Protein AF-S4R665-F1 (afdb_monomer_lite)

Radius of gyration: 77.04 Å; chains: 1; bounding box: 132×52×236 Å

pLDDT: mean 93.12, std 8.87, range [46.88, 98.69]

Structure (mmCIF, N/CA/C/O backbone):
data_AF-S4R665-F1
#
_entry.id   AF-S4R665-F1
#
loop_
_atom_site.group_PDB
_atom_site.id
_atom_site.type_symbol
_atom_site.label_atom_id
_atom_site.label_alt_id
_atom_site.label_comp_id
_atom_site.label_asym_id
_atom_site.label_entity_id
_atom_site.label_seq_id
_atom_site.pdbx_PDB_ins_code
_atom_site.Cartn_x
_atom_site.Cartn_y
_atom_site.Cartn_z
_atom_site.occupancy
_atom_site.B_iso_or_equiv
_atom_site.auth_seq_id
_atom_site.auth_comp_id
_atom_site.auth_asym_id
_atom_site.auth_atom_id
_atom_site.pdbx_PDB_model_num
ATOM 1 N N . GLN A 1 1 ? -69.896 -16.949 107.360 1.00 74.00 1 GLN A N 1
ATOM 2 C CA . GLN A 1 1 ? -70.497 -17.086 106.015 1.00 74.00 1 GLN A CA 1
ATOM 3 C C . GLN A 1 1 ? -70.339 -15.813 105.170 1.00 74.00 1 GLN A C 1
ATOM 5 O O . GLN A 1 1 ? -69.548 -15.843 104.242 1.00 74.00 1 GLN A O 1
ATOM 10 N N . LEU A 1 2 ? -70.952 -14.664 105.500 1.00 87.38 2 LEU A N 1
ATOM 11 C CA . LEU A 1 2 ? -70.808 -13.428 104.690 1.00 87.38 2 LEU A CA 1
ATOM 12 C C . LEU A 1 2 ? -69.366 -12.891 104.547 1.00 87.38 2 LEU A C 1
ATOM 14 O O . LEU A 1 2 ? -68.964 -12.500 103.457 1.00 87.38 2 LEU A O 1
ATOM 18 N N . ARG A 1 3 ? -68.573 -12.876 105.629 1.00 87.50 3 ARG A N 1
ATOM 19 C CA . ARG A 1 3 ? -67.162 -12.421 105.599 1.00 87.50 3 ARG A CA 1
ATOM 20 C C . ARG A 1 3 ? -66.278 -13.277 104.688 1.00 87.50 3 ARG A C 1
ATOM 22 O O . ARG A 1 3 ? -65.452 -12.750 103.958 1.00 87.50 3 ARG A O 1
ATOM 29 N N . GLU A 1 4 ? -66.481 -14.586 104.727 1.00 88.81 4 GLU A N 1
ATOM 30 C CA . GLU A 1 4 ? -65.723 -15.568 103.951 1.00 88.81 4 GLU A CA 1
ATOM 31 C C . GLU A 1 4 ? -66.068 -15.501 102.457 1.00 88.81 4 GLU A C 1
ATOM 33 O O . GLU A 1 4 ? -65.178 -15.497 101.610 1.00 88.81 4 GLU A O 1
ATOM 38 N N . LEU A 1 5 ? -67.357 -15.341 102.130 1.00 90.38 5 LEU A N 1
ATOM 39 C CA . LEU A 1 5 ? -67.807 -15.092 100.758 1.00 90.38 5 LEU A CA 1
ATOM 40 C C . LEU A 1 5 ? -67.240 -13.779 100.201 1.00 90.38 5 LEU A C 1
ATOM 42 O O . LEU A 1 5 ? -66.800 -13.755 99.056 1.00 90.38 5 LEU A O 1
ATOM 46 N N . ARG A 1 6 ? -67.177 -12.714 101.013 1.00 91.31 6 ARG A N 1
ATOM 47 C CA . ARG A 1 6 ? -66.533 -11.444 100.631 1.00 91.31 6 ARG A CA 1
ATOM 48 C C . ARG A 1 6 ? -65.030 -11.598 100.385 1.00 91.31 6 ARG A C 1
ATOM 50 O O . ARG A 1 6 ? -64.532 -11.055 99.409 1.00 91.31 6 ARG A O 1
ATOM 57 N N . GLY A 1 7 ? -64.322 -12.367 101.215 1.00 92.75 7 GLY A N 1
ATOM 58 C CA . GLY A 1 7 ? -62.899 -12.661 101.004 1.00 92.75 7 GLY A CA 1
ATOM 59 C C . GLY A 1 7 ? -62.638 -13.457 99.720 1.00 92.75 7 GLY A C 1
ATOM 60 O O . GLY A 1 7 ? -61.739 -13.121 98.955 1.00 92.75 7 GLY A O 1
ATOM 61 N N . ARG A 1 8 ? -63.468 -14.470 99.432 1.00 92.69 8 ARG A N 1
ATOM 62 C CA . ARG A 1 8 ? -63.395 -15.239 98.176 1.00 92.69 8 ARG A CA 1
ATOM 63 C C . ARG A 1 8 ? -63.714 -14.392 96.947 1.00 92.69 8 ARG A C 1
ATOM 65 O O . ARG A 1 8 ? -63.072 -14.579 95.917 1.00 92.69 8 ARG A O 1
ATOM 72 N N . LEU A 1 9 ? -64.691 -13.491 97.051 1.00 94.12 9 LEU A N 1
ATOM 73 C CA . LEU A 1 9 ? -65.022 -12.548 95.986 1.00 94.12 9 LEU A CA 1
ATOM 74 C C . LEU A 1 9 ? -63.833 -11.622 95.703 1.00 94.12 9 LEU A C 1
ATOM 76 O O . LEU A 1 9 ? -63.374 -11.585 94.569 1.00 94.12 9 LEU A O 1
ATOM 80 N N . ALA A 1 10 ? -63.264 -10.999 96.739 1.00 93.44 10 ALA A N 1
ATOM 81 C CA . ALA A 1 10 ? -62.100 -10.122 96.607 1.00 93.44 10 ALA A CA 1
ATOM 82 C C . ALA A 1 10 ? -60.880 -10.841 95.995 1.00 93.44 10 ALA A C 1
ATOM 84 O O . ALA A 1 10 ? -60.214 -10.303 95.115 1.00 93.44 10 ALA A O 1
ATOM 85 N N . ALA A 1 11 ? -60.613 -12.092 96.390 1.00 94.56 11 ALA A N 1
ATOM 86 C CA . ALA A 1 11 ? -59.535 -12.890 95.802 1.00 94.56 11 ALA A CA 1
ATOM 87 C C . ALA A 1 11 ? -59.774 -13.202 94.311 1.00 94.56 11 ALA A C 1
ATOM 89 O O . ALA A 1 11 ? -58.842 -13.176 93.508 1.00 94.56 11 ALA A O 1
ATOM 90 N N . LYS A 1 12 ? -61.024 -13.482 93.918 1.00 95.06 12 LYS A N 1
ATOM 91 C CA . LYS A 1 12 ? -61.389 -13.693 92.509 1.00 95.06 12 LYS A CA 1
ATOM 92 C C . LYS A 1 12 ? -61.325 -12.401 91.700 1.00 95.06 12 LYS A C 1
ATOM 94 O O . LYS A 1 12 ? -60.893 -12.453 90.553 1.00 95.06 12 LYS A O 1
ATOM 99 N N . GLU A 1 13 ? -61.707 -11.267 92.276 1.00 95.81 13 GLU A N 1
ATOM 100 C CA . GLU A 1 13 ? -61.572 -9.947 91.652 1.00 95.81 13 GLU A CA 1
ATOM 101 C C . GLU A 1 13 ? -60.098 -9.602 91.398 1.00 95.81 13 GLU A C 1
ATOM 103 O O . GLU A 1 13 ? -59.766 -9.235 90.271 1.00 95.81 13 GLU A O 1
ATOM 108 N N . SER A 1 14 ? -59.215 -9.831 92.381 1.00 95.56 14 SER A N 1
ATOM 109 C CA . SER A 1 14 ? -57.758 -9.660 92.232 1.00 95.56 14 SER A CA 1
ATOM 110 C C . SER A 1 14 ? -57.194 -10.537 91.113 1.00 95.56 14 SER A C 1
ATOM 112 O O . SER A 1 14 ? -56.586 -10.029 90.176 1.00 95.56 14 SER A O 1
ATOM 114 N N . ALA A 1 15 ? -57.486 -11.843 91.132 1.00 95.56 15 ALA A N 1
ATOM 115 C CA . ALA A 1 15 ? -57.028 -12.765 90.089 1.00 95.56 15 ALA A CA 1
ATOM 116 C C . ALA A 1 15 ? -57.572 -12.396 88.694 1.00 95.56 15 ALA A C 1
ATOM 118 O O . ALA A 1 15 ? -56.900 -12.570 87.681 1.00 95.56 15 ALA A O 1
ATOM 119 N N . THR A 1 16 ? -58.796 -11.859 88.619 1.00 96.12 16 THR A N 1
ATOM 120 C CA . THR A 1 16 ? -59.378 -11.393 87.351 1.00 96.12 16 THR A CA 1
ATOM 121 C C . THR A 1 16 ? -58.685 -10.123 86.850 1.00 96.12 16 THR A C 1
ATOM 123 O O . THR A 1 16 ? -58.544 -9.949 85.641 1.00 96.12 16 THR A O 1
ATOM 126 N N . GLN A 1 17 ? -58.251 -9.228 87.743 1.00 96.31 17 GLN A N 1
ATOM 127 C CA . GLN A 1 17 ? -57.455 -8.054 87.375 1.00 96.31 17 GLN A CA 1
ATOM 128 C C . GLN A 1 17 ? -56.062 -8.444 86.871 1.00 96.31 17 GLN A C 1
ATOM 130 O O . GLN A 1 17 ? -55.647 -7.929 85.835 1.00 96.31 17 GLN A O 1
ATOM 135 N N . GLU A 1 18 ? -55.386 -9.383 87.533 1.00 96.56 18 GLU A N 1
ATOM 136 C CA . GLU A 1 18 ? -54.082 -9.910 87.102 1.00 96.56 18 GLU A CA 1
ATOM 137 C C . GLU A 1 18 ? -54.164 -10.544 85.707 1.00 96.56 18 GLU A C 1
ATOM 139 O O . GLU A 1 18 ? -53.438 -10.136 84.802 1.00 96.56 18 GLU A O 1
ATOM 144 N N . LEU A 1 19 ? -55.132 -11.442 85.480 1.00 96.50 19 LEU A N 1
ATOM 145 C CA . LEU A 1 19 ? -55.347 -12.060 84.164 1.00 96.50 19 LEU A CA 1
ATOM 146 C C . LEU A 1 19 ? -55.663 -11.032 83.070 1.00 96.50 19 LEU A C 1
ATOM 148 O O . LEU A 1 19 ? -55.262 -11.205 81.921 1.00 96.50 19 LEU A O 1
ATOM 152 N N . ARG A 1 20 ? -56.383 -9.950 83.396 1.00 96.50 20 ARG A N 1
ATOM 153 C CA . ARG A 1 20 ? -56.633 -8.854 82.445 1.00 96.50 20 ARG A CA 1
ATOM 154 C C . ARG A 1 20 ? -55.352 -8.098 82.104 1.00 96.50 20 ARG A C 1
ATOM 156 O O . ARG A 1 20 ? -55.166 -7.762 80.939 1.00 96.50 20 ARG A O 1
ATOM 163 N N . ALA A 1 21 ? -54.485 -7.847 83.084 1.00 96.44 21 ALA A N 1
ATOM 164 C CA . ALA A 1 21 ? -53.203 -7.187 82.856 1.00 96.44 21 ALA A CA 1
ATOM 165 C C . ALA A 1 21 ? -52.264 -8.054 81.999 1.00 96.44 21 ALA A C 1
ATOM 167 O O . ALA A 1 21 ? -51.654 -7.550 81.057 1.00 96.44 21 ALA A O 1
ATOM 168 N N . GLU A 1 22 ? -52.200 -9.362 82.263 1.00 96.88 22 GLU A N 1
ATOM 169 C CA . GLU A 1 22 ? -51.440 -10.309 81.438 1.00 96.88 22 GLU A CA 1
ATOM 170 C C . GLU A 1 22 ? -51.982 -10.382 80.007 1.00 96.88 22 GLU A C 1
ATOM 172 O O . GLU A 1 22 ? -51.209 -10.323 79.050 1.00 96.88 22 GLU A O 1
ATOM 177 N N . LEU A 1 23 ? -53.308 -10.454 79.839 1.00 97.12 23 LEU A N 1
ATOM 178 C CA . LEU A 1 23 ? -53.948 -10.448 78.522 1.00 97.12 23 LEU A CA 1
ATOM 179 C C . LEU A 1 23 ? -53.580 -9.187 77.728 1.00 97.12 23 LEU A C 1
ATOM 181 O O . LEU A 1 23 ? -53.274 -9.278 76.538 1.00 97.12 23 LEU A O 1
ATOM 185 N N . GLU A 1 24 ? -53.597 -8.024 78.378 1.00 96.69 24 GLU A N 1
ATOM 186 C CA . GLU A 1 24 ? -53.254 -6.760 77.732 1.00 96.69 24 GLU A CA 1
ATOM 187 C C . GLU A 1 24 ? -51.764 -6.701 77.371 1.00 96.69 24 GLU A C 1
ATOM 189 O O . GLU A 1 24 ? -51.418 -6.365 76.239 1.00 96.69 24 GLU A O 1
ATOM 194 N N . SER A 1 25 ? -50.882 -7.174 78.259 1.00 96.88 25 SER A N 1
ATOM 195 C CA . SER A 1 25 ? -49.452 -7.322 77.964 1.00 96.88 25 SER A CA 1
ATOM 196 C C . SER A 1 25 ? -49.203 -8.237 76.759 1.00 96.88 25 SER A C 1
ATOM 198 O O . SER A 1 25 ? -48.422 -7.909 75.861 1.00 96.88 25 SER A O 1
ATOM 200 N N . HIS A 1 26 ? -49.902 -9.373 76.681 1.00 97.38 26 HIS A N 1
ATOM 201 C CA . HIS A 1 26 ? -49.807 -10.280 75.540 1.00 97.38 26 HIS A CA 1
ATOM 202 C C . HIS A 1 26 ? -50.319 -9.651 74.241 1.00 97.38 26 HIS A C 1
ATOM 204 O O . HIS A 1 26 ? -49.706 -9.866 73.193 1.00 97.38 26 HIS A O 1
ATOM 210 N N . ARG A 1 27 ? -51.390 -8.850 74.287 1.00 97.56 27 ARG A N 1
ATOM 211 C CA . ARG A 1 27 ? -51.886 -8.108 73.116 1.00 97.56 27 ARG A CA 1
ATOM 212 C C . ARG A 1 27 ? -50.884 -7.075 72.627 1.00 97.56 27 ARG A C 1
ATOM 214 O O . ARG A 1 27 ? -50.596 -7.044 71.432 1.00 97.56 27 ARG A O 1
ATOM 221 N N . GLU A 1 28 ? -50.320 -6.278 73.528 1.00 97.38 28 GLU A N 1
ATOM 222 C CA . GLU A 1 28 ? -49.293 -5.296 73.175 1.00 97.38 28 GLU A CA 1
ATOM 223 C C . GLU A 1 28 ? -48.049 -5.961 72.582 1.00 97.38 28 GLU A C 1
ATOM 225 O O . GLU A 1 28 ? -47.538 -5.518 71.552 1.00 97.38 28 GLU A O 1
ATOM 230 N N . ASN A 1 29 ? -47.571 -7.046 73.197 1.00 97.44 29 ASN A N 1
ATOM 231 C CA . ASN A 1 29 ? -46.439 -7.812 72.678 1.00 97.44 29 ASN A CA 1
ATOM 232 C C . ASN A 1 29 ? -46.760 -8.402 71.296 1.00 97.44 29 ASN A C 1
ATOM 234 O O . ASN A 1 29 ? -45.927 -8.336 70.393 1.00 97.44 29 ASN A O 1
ATOM 238 N N . GLY A 1 30 ? -47.977 -8.917 71.101 1.00 98.00 30 GLY A N 1
ATOM 239 C CA . GLY A 1 30 ? -48.458 -9.393 69.805 1.00 98.00 30 GLY A CA 1
ATOM 240 C C . GLY A 1 30 ? -48.444 -8.298 68.736 1.00 98.00 30 GLY A C 1
ATOM 241 O O . GLY A 1 30 ? -47.925 -8.521 67.643 1.00 98.00 30 GLY A O 1
ATOM 242 N N . ALA A 1 31 ? -48.932 -7.098 69.064 1.00 97.62 31 ALA A N 1
ATOM 243 C CA . ALA A 1 31 ? -48.899 -5.946 68.165 1.00 97.62 31 ALA A CA 1
ATOM 244 C C . ALA A 1 31 ? -47.458 -5.522 67.827 1.00 97.62 31 ALA A C 1
ATOM 246 O O . ALA A 1 31 ? -47.137 -5.312 66.658 1.00 97.62 31 ALA A O 1
ATOM 247 N N . ARG A 1 32 ? -46.559 -5.472 68.821 1.00 98.00 32 ARG A N 1
ATOM 248 C CA . ARG A 1 32 ? -45.133 -5.164 68.603 1.00 98.00 32 ARG A CA 1
ATOM 249 C C . ARG A 1 32 ? -44.458 -6.191 67.691 1.00 98.00 32 ARG A C 1
ATOM 251 O O . ARG A 1 32 ? -43.744 -5.804 66.767 1.00 98.00 32 ARG A O 1
ATOM 258 N N . HIS A 1 33 ? -44.701 -7.485 67.908 1.00 97.94 33 HIS A N 1
ATOM 259 C CA . HIS A 1 33 ? -44.160 -8.544 67.053 1.00 97.94 33 HIS A CA 1
ATOM 260 C C . HIS A 1 33 ? -44.721 -8.481 65.629 1.00 97.94 33 HIS A C 1
ATOM 262 O O . HIS A 1 33 ? -43.961 -8.645 64.677 1.00 97.94 33 HIS A O 1
ATOM 268 N N . ALA A 1 34 ? -46.016 -8.201 65.461 1.00 98.06 34 ALA A N 1
ATOM 269 C CA . ALA A 1 34 ? -46.624 -8.039 64.142 1.00 98.06 34 ALA A CA 1
ATOM 270 C C . ALA A 1 34 ? -45.987 -6.877 63.360 1.00 98.06 34 ALA A C 1
ATOM 272 O O . ALA A 1 34 ? -45.603 -7.060 62.204 1.00 98.06 34 ALA A O 1
ATOM 273 N N . SER A 1 35 ? -45.786 -5.722 64.006 1.00 98.00 35 SER A N 1
ATOM 274 C CA . SER A 1 35 ? -45.095 -4.574 63.404 1.00 98.00 35 SER A CA 1
ATOM 275 C C . SER A 1 35 ? -43.648 -4.898 63.025 1.00 98.00 35 SER A C 1
ATOM 277 O O . SER A 1 35 ? -43.190 -4.523 61.946 1.00 98.00 35 SER A O 1
ATOM 279 N N . LEU A 1 36 ? -42.927 -5.640 63.874 1.00 98.25 36 LEU A N 1
ATOM 280 C CA . LEU A 1 36 ? -41.559 -6.067 63.574 1.00 98.25 36 LEU A CA 1
ATOM 281 C C . LEU A 1 36 ? -41.508 -7.014 62.368 1.00 98.25 36 LEU A C 1
ATOM 283 O O . LEU A 1 36 ? -40.676 -6.831 61.483 1.00 98.25 36 LEU A O 1
ATOM 287 N N . ILE A 1 37 ? -42.406 -8.002 62.305 1.00 98.44 37 ILE A N 1
ATOM 288 C CA . ILE A 1 37 ? -42.502 -8.932 61.170 1.00 98.44 37 ILE A CA 1
ATOM 289 C C . ILE A 1 37 ? -42.785 -8.168 59.875 1.00 98.44 37 ILE A C 1
ATOM 291 O O . ILE A 1 37 ? -42.173 -8.469 58.851 1.00 98.44 37 ILE A O 1
ATOM 295 N N . GLN A 1 38 ? -43.678 -7.177 59.914 1.00 98.31 38 GLN A N 1
ATOM 296 C CA . GLN A 1 38 ? -43.988 -6.351 58.750 1.00 98.31 38 GLN A CA 1
ATOM 297 C C . GLN A 1 38 ? -42.755 -5.573 58.266 1.00 98.31 38 GLN A C 1
ATOM 299 O O . GLN A 1 38 ? -42.396 -5.678 57.096 1.00 98.31 38 GLN A O 1
ATOM 304 N N . SER A 1 39 ? -42.040 -4.899 59.172 1.00 98.31 39 SER A N 1
ATOM 305 C CA . SER A 1 39 ? -40.808 -4.172 58.831 1.00 98.31 39 SER A CA 1
ATOM 306 C C . SER A 1 39 ? -39.714 -5.090 58.270 1.00 98.31 39 SER A C 1
ATOM 308 O O . SER A 1 39 ? -39.016 -4.731 57.323 1.00 98.31 39 SER A O 1
ATOM 310 N N . LEU A 1 40 ? -39.560 -6.299 58.820 1.00 98.44 40 LEU A N 1
ATOM 311 C CA . LEU A 1 40 ? -38.594 -7.272 58.306 1.00 98.44 40 LEU A CA 1
ATOM 312 C C . LEU A 1 40 ? -38.971 -7.783 56.911 1.00 98.44 40 LEU A C 1
ATOM 314 O O . LEU A 1 40 ? -38.081 -7.966 56.086 1.00 98.44 40 LEU A O 1
ATOM 318 N N . ARG A 1 41 ? -40.264 -7.988 56.629 1.00 98.50 41 ARG A N 1
ATOM 319 C CA . ARG A 1 41 ? -40.745 -8.372 55.291 1.00 98.50 41 ARG A CA 1
ATOM 320 C C . ARG A 1 41 ? -40.512 -7.275 54.260 1.00 98.50 41 ARG A C 1
ATOM 322 O O . ARG A 1 41 ? -40.092 -7.587 53.153 1.00 98.50 41 ARG A O 1
ATOM 329 N N . GLU A 1 42 ? -40.757 -6.021 54.628 1.00 98.44 42 GLU A N 1
ATOM 330 C CA . GLU A 1 42 ? -40.472 -4.864 53.771 1.00 98.44 42 GLU A CA 1
ATOM 331 C C . GLU A 1 42 ? -38.979 -4.786 53.452 1.00 98.44 42 GLU A C 1
ATOM 333 O O . GLU A 1 42 ? -38.600 -4.800 52.286 1.00 98.44 42 GLU A O 1
ATOM 338 N N . ARG A 1 43 ? -38.119 -4.865 54.475 1.00 98.44 43 ARG A N 1
ATOM 339 C CA . ARG A 1 43 ? -36.664 -4.886 54.274 1.00 98.44 43 ARG A CA 1
ATOM 340 C C . ARG A 1 43 ? -36.196 -6.059 53.416 1.00 98.44 43 ARG A C 1
ATOM 342 O O . ARG A 1 43 ? -35.301 -5.876 52.599 1.00 98.44 43 ARG A O 1
ATOM 349 N N . LEU A 1 44 ? -36.762 -7.253 53.608 1.00 98.31 44 LEU A N 1
ATOM 350 C CA . LEU A 1 44 ? -36.427 -8.421 52.792 1.00 98.31 44 LEU A CA 1
ATOM 351 C C . LEU A 1 44 ? -36.767 -8.157 51.322 1.00 98.31 44 LEU A C 1
ATOM 353 O O . LEU A 1 44 ? -35.907 -8.324 50.460 1.00 98.31 44 LEU A O 1
ATOM 357 N N . ARG A 1 45 ? -37.976 -7.658 51.056 1.00 98.31 45 ARG A N 1
ATOM 358 C CA . ARG A 1 45 ? -38.419 -7.314 49.707 1.00 98.31 45 ARG A CA 1
ATOM 359 C C . ARG A 1 45 ? -37.518 -6.262 49.059 1.00 98.31 45 ARG A C 1
ATOM 361 O O . ARG A 1 45 ? -37.064 -6.477 47.940 1.00 98.31 45 ARG A O 1
ATOM 368 N N . ASP A 1 46 ? -37.191 -5.185 49.770 1.00 98.12 46 ASP A N 1
ATOM 369 C CA . ASP A 1 46 ? -36.296 -4.138 49.261 1.00 98.12 46 ASP A CA 1
ATOM 370 C C . ASP A 1 46 ? -34.916 -4.711 48.899 1.00 98.12 46 ASP A C 1
ATOM 372 O O . ASP A 1 46 ? -34.332 -4.378 47.866 1.00 98.12 46 ASP A O 1
ATOM 376 N N . THR A 1 47 ? -34.388 -5.616 49.733 1.00 98.00 47 THR A N 1
ATOM 377 C CA . THR A 1 47 ? -33.095 -6.263 49.466 1.00 98.00 47 THR A CA 1
ATOM 378 C C . THR A 1 47 ? -33.146 -7.231 48.284 1.00 98.00 47 THR A C 1
ATOM 380 O O . THR A 1 47 ? -32.184 -7.302 47.518 1.00 98.00 47 THR A O 1
ATOM 383 N N . GLU A 1 48 ? -34.255 -7.947 48.094 1.00 98.19 48 GLU A N 1
ATOM 384 C CA . GLU A 1 48 ? -34.470 -8.832 46.946 1.00 98.19 48 GLU A CA 1
ATOM 385 C C . GLU A 1 48 ? -34.585 -8.033 45.642 1.00 98.19 48 GLU A C 1
ATOM 387 O O . GLU A 1 48 ? -33.930 -8.372 44.653 1.00 98.19 48 GLU A O 1
ATOM 392 N N . GLU A 1 49 ? -35.340 -6.931 45.651 1.00 98.19 49 GLU A N 1
ATOM 393 C CA . GLU A 1 49 ? -35.475 -6.025 44.507 1.00 98.19 49 GLU A CA 1
ATOM 394 C C . GLU A 1 49 ? -34.119 -5.396 44.136 1.00 98.19 49 GLU A C 1
ATOM 396 O O . GLU A 1 49 ? -33.719 -5.415 42.966 1.00 98.19 49 GLU A O 1
ATOM 401 N N . ALA A 1 50 ? -33.351 -4.925 45.125 1.00 98.00 50 ALA A N 1
ATOM 402 C CA . ALA A 1 50 ? -32.008 -4.387 44.905 1.00 98.00 50 ALA A CA 1
ATOM 403 C C . ALA A 1 50 ? -31.029 -5.444 44.358 1.00 98.00 50 ALA A C 1
ATOM 405 O O . ALA A 1 50 ? -30.256 -5.161 43.438 1.00 98.00 50 ALA A O 1
ATOM 406 N N . SER A 1 51 ? -31.076 -6.672 44.882 1.00 98.06 51 SER A N 1
ATOM 407 C CA . SER A 1 51 ? -30.261 -7.795 44.401 1.00 98.06 51 SER A CA 1
ATOM 408 C C . SER A 1 51 ? -30.583 -8.148 42.945 1.00 98.06 51 SER A C 1
ATOM 410 O O . SER A 1 51 ? -29.677 -8.294 42.119 1.00 98.06 51 SER A O 1
ATOM 412 N N . GLY A 1 52 ? -31.872 -8.200 42.590 1.00 98.31 52 GLY A N 1
ATOM 413 C CA . GLY A 1 52 ? -32.320 -8.422 41.214 1.00 98.31 52 GLY A CA 1
ATOM 414 C C . GLY A 1 52 ? -31.848 -7.321 40.260 1.00 98.31 52 GLY A C 1
ATOM 415 O O . GLY A 1 52 ? -31.316 -7.610 39.183 1.00 98.31 52 GLY A O 1
ATOM 416 N N . ALA A 1 53 ? -31.957 -6.056 40.675 1.00 98.19 53 ALA A N 1
ATOM 417 C CA . ALA A 1 53 ? -31.464 -4.921 39.899 1.00 98.19 53 ALA A CA 1
ATOM 418 C C . ALA A 1 53 ? -29.946 -5.008 39.662 1.00 98.19 53 ALA A C 1
ATOM 420 O O . ALA A 1 53 ? -29.502 -4.875 38.517 1.00 98.19 53 ALA A O 1
ATOM 421 N N . LEU A 1 54 ? -29.161 -5.310 40.704 1.00 98.19 54 LEU A N 1
ATOM 422 C CA . LEU A 1 54 ? -27.7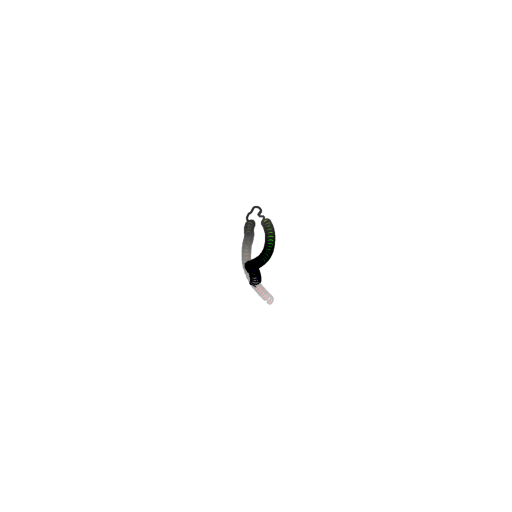09 -5.496 40.613 1.00 98.19 54 LEU A CA 1
ATOM 423 C C . LEU A 1 54 ? -27.327 -6.658 39.693 1.00 98.19 54 LEU A C 1
ATOM 425 O O . LEU A 1 54 ? -26.431 -6.507 38.863 1.00 98.19 54 LEU A O 1
ATOM 429 N N . SER A 1 55 ? -28.025 -7.791 39.787 1.00 98.12 55 SER A N 1
ATOM 430 C CA . SER A 1 55 ? -27.811 -8.938 38.899 1.00 98.12 55 SER A CA 1
ATOM 431 C C . SER A 1 55 ? -28.058 -8.566 37.431 1.00 98.12 55 SER A C 1
ATOM 433 O O . SER A 1 55 ? -27.216 -8.825 36.570 1.00 98.12 55 SER A O 1
ATOM 435 N N . SER A 1 56 ? -29.156 -7.854 37.148 1.00 98.00 56 SER A N 1
ATOM 436 C CA . SER A 1 56 ? -29.474 -7.388 35.791 1.00 98.00 56 SER A CA 1
ATOM 437 C C . SER A 1 56 ? -28.458 -6.375 35.250 1.00 98.00 56 SER A C 1
ATOM 439 O O . SER A 1 56 ? -28.180 -6.344 34.051 1.0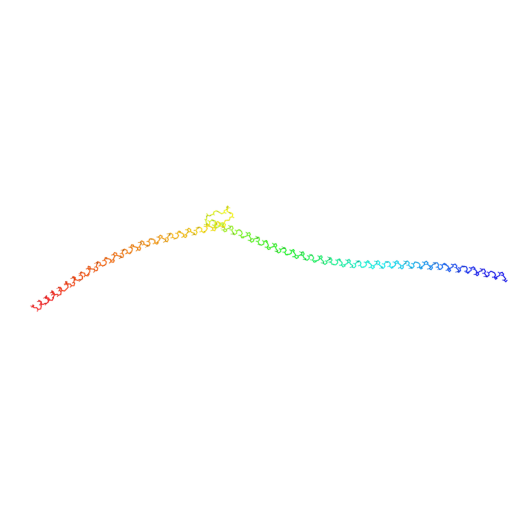0 98.00 56 SER A O 1
ATOM 441 N N . ALA A 1 57 ? -27.924 -5.510 36.118 1.00 97.88 57 ALA A N 1
ATOM 442 C CA . ALA A 1 57 ? -26.910 -4.534 35.748 1.00 97.88 57 ALA A CA 1
ATOM 443 C C . ALA A 1 57 ? -25.594 -5.245 35.430 1.00 97.88 57 ALA A C 1
ATOM 445 O O . ALA A 1 57 ? -24.997 -4.986 34.389 1.00 97.88 57 ALA A O 1
ATOM 446 N N . ARG A 1 58 ? -25.192 -6.204 36.272 1.00 98.31 58 ARG A N 1
ATOM 447 C CA . ARG A 1 58 ? -24.003 -7.029 36.052 1.00 98.31 58 ARG A CA 1
ATOM 448 C C . ARG A 1 58 ? -24.073 -7.789 34.730 1.00 98.31 58 ARG A C 1
ATOM 450 O O . ARG A 1 58 ? -23.133 -7.702 33.957 1.00 98.31 58 ARG A O 1
ATOM 457 N N . ALA A 1 59 ? -25.195 -8.444 34.428 1.00 98.12 59 ALA A N 1
ATOM 458 C CA . ALA A 1 59 ? -25.365 -9.161 33.162 1.00 98.12 59 ALA A CA 1
ATOM 459 C C . ALA A 1 59 ? -25.192 -8.242 31.936 1.00 98.12 59 ALA A C 1
ATOM 461 O O . ALA A 1 59 ? -24.572 -8.629 30.949 1.00 98.12 59 ALA A O 1
ATOM 462 N N . ARG A 1 60 ? -25.697 -7.001 32.011 1.00 98.25 60 ARG A N 1
ATOM 463 C CA . ARG A 1 60 ? -25.515 -5.993 30.954 1.00 98.25 60 ARG A CA 1
ATOM 464 C C . ARG A 1 60 ? -24.060 -5.547 30.817 1.00 98.25 60 ARG A C 1
ATOM 466 O O . ARG A 1 60 ? -23.578 -5.423 29.695 1.00 98.25 60 ARG A O 1
ATOM 473 N N . TYR A 1 61 ? -23.364 -5.328 31.932 1.00 98.31 61 TYR A N 1
ATOM 474 C CA . TYR A 1 61 ? -21.938 -4.995 31.912 1.00 98.31 61 TYR A CA 1
ATOM 475 C C . TYR A 1 61 ? -21.086 -6.136 31.358 1.00 98.31 61 TYR A C 1
ATOM 477 O O . TYR A 1 61 ? -20.226 -5.880 30.523 1.00 98.31 61 TYR A O 1
ATOM 485 N N . ASP A 1 62 ? -21.349 -7.378 31.767 1.00 98.25 62 ASP A N 1
ATOM 486 C CA . ASP A 1 62 ? -20.614 -8.552 31.293 1.00 98.25 62 ASP A CA 1
ATOM 487 C C . ASP A 1 62 ? -20.793 -8.731 29.775 1.00 98.25 62 ASP A C 1
ATOM 489 O O . ASP A 1 62 ? -19.809 -8.927 29.062 1.00 98.25 62 ASP A O 1
ATOM 493 N N . ALA A 1 63 ? -22.017 -8.565 29.259 1.00 97.94 63 ALA A N 1
ATOM 494 C CA . ALA A 1 63 ? -22.285 -8.593 27.820 1.00 97.94 63 ALA A CA 1
ATOM 495 C C . ALA A 1 63 ? -21.566 -7.457 27.067 1.00 97.94 63 ALA A C 1
ATOM 497 O O . ALA A 1 63 ? -20.953 -7.692 26.027 1.00 97.94 63 ALA A O 1
ATOM 498 N N . GLY A 1 64 ? -21.594 -6.232 27.603 1.00 98.38 64 GLY A N 1
ATOM 499 C CA . GLY A 1 64 ? -20.887 -5.094 27.008 1.00 98.38 64 GLY A CA 1
ATOM 500 C C . GLY A 1 64 ? -19.366 -5.271 27.010 1.00 98.38 64 GLY A C 1
ATOM 501 O O . GLY A 1 64 ? -18.702 -4.934 26.034 1.00 98.38 64 GLY A O 1
ATOM 502 N N . MET A 1 65 ? -18.812 -5.844 28.079 1.00 98.38 65 MET A N 1
ATOM 503 C CA . MET A 1 65 ? -17.387 -6.150 28.186 1.00 98.38 65 MET A CA 1
ATOM 504 C C . MET A 1 65 ? -16.964 -7.231 27.187 1.00 98.38 65 MET A C 1
ATOM 506 O O . MET A 1 65 ? -15.903 -7.103 26.582 1.00 98.38 65 MET A O 1
ATOM 510 N N . GLN A 1 66 ? -17.786 -8.266 26.987 1.00 98.38 66 GLN A N 1
ATOM 511 C CA . GLN A 1 66 ? -17.528 -9.302 25.984 1.00 98.38 66 GLN A CA 1
ATOM 512 C C . GLN A 1 66 ? -17.528 -8.725 24.567 1.00 98.38 66 GLN A C 1
ATOM 514 O O . GLN A 1 66 ? -16.553 -8.929 23.849 1.00 98.38 66 GLN A O 1
ATOM 519 N N . ALA A 1 67 ? -18.542 -7.932 24.208 1.00 98.31 67 ALA A N 1
ATOM 520 C CA . ALA A 1 67 ? -18.607 -7.277 22.901 1.00 98.31 67 ALA A CA 1
ATOM 521 C C . ALA A 1 67 ? -17.390 -6.366 22.658 1.00 98.31 67 ALA A C 1
ATOM 523 O O . ALA A 1 67 ? -16.719 -6.476 21.637 1.00 98.31 67 ALA A O 1
ATOM 524 N N . ALA A 1 68 ? -17.021 -5.537 23.641 1.00 98.38 68 ALA A N 1
ATOM 525 C CA . ALA A 1 68 ? -15.838 -4.683 23.535 1.00 98.38 68 ALA A CA 1
ATOM 526 C C . ALA A 1 68 ? -14.530 -5.488 23.404 1.00 98.38 68 ALA A C 1
ATOM 528 O O . ALA A 1 68 ? -13.586 -5.043 22.750 1.00 98.38 68 ALA A O 1
ATOM 529 N N . GLN A 1 69 ? -14.448 -6.666 24.029 1.00 98.44 69 GLN A N 1
ATOM 530 C CA . GLN A 1 69 ? -13.286 -7.543 23.917 1.00 98.44 69 GLN A CA 1
ATOM 531 C C . GLN A 1 69 ? -13.204 -8.225 22.544 1.00 98.44 69 GLN A C 1
ATOM 533 O O . GLN A 1 69 ? -12.100 -8.417 22.036 1.00 98.44 69 GLN A O 1
ATOM 538 N N . GLU A 1 70 ? -14.340 -8.592 21.954 1.00 98.50 70 GLU A N 1
ATOM 539 C CA . GLU A 1 70 ? -14.422 -9.104 20.583 1.00 98.50 70 GLU A CA 1
ATOM 540 C C . GLU A 1 70 ? -13.996 -8.028 19.580 1.00 98.50 70 GLU A C 1
ATOM 542 O O . GLU A 1 70 ? -13.044 -8.249 18.832 1.00 98.50 70 GLU A O 1
ATOM 547 N N . ASP A 1 71 ? -14.565 -6.823 19.679 1.00 98.31 71 ASP A N 1
ATOM 548 C CA . ASP A 1 71 ? -14.185 -5.681 18.841 1.00 98.31 71 ASP A CA 1
ATOM 549 C C . ASP A 1 71 ? -12.682 -5.375 18.944 1.00 98.31 71 ASP A C 1
ATOM 551 O O . ASP A 1 71 ? -12.003 -5.148 17.942 1.00 98.31 71 ASP A O 1
ATOM 555 N N . ALA A 1 72 ? -12.116 -5.405 20.156 1.00 98.44 72 ALA A N 1
ATOM 556 C CA . ALA A 1 72 ? -10.689 -5.172 20.359 1.00 98.44 72 ALA A CA 1
ATOM 557 C C . ALA A 1 72 ? -9.812 -6.229 19.663 1.00 98.44 72 ALA A C 1
ATOM 559 O O . ALA A 1 72 ? -8.757 -5.885 19.122 1.00 98.44 72 ALA A O 1
ATOM 560 N N . ARG A 1 73 ? -10.231 -7.501 19.656 1.00 98.56 73 ARG A N 1
ATOM 561 C CA . ARG A 1 73 ? -9.512 -8.584 18.964 1.00 98.56 73 ARG A CA 1
ATOM 562 C C . ARG A 1 73 ? -9.585 -8.421 17.450 1.00 98.56 73 ARG A C 1
ATOM 564 O O . ARG A 1 73 ? -8.558 -8.563 16.787 1.00 98.56 73 ARG A O 1
ATOM 571 N N . ASP A 1 74 ? -10.748 -8.067 16.917 1.00 98.56 74 ASP A N 1
ATOM 572 C CA . ASP A 1 74 ? -10.932 -7.838 15.482 1.00 98.56 74 ASP A CA 1
ATOM 573 C C . ASP A 1 74 ? -10.084 -6.659 14.994 1.00 98.56 74 ASP A C 1
ATOM 575 O O . ASP A 1 74 ? -9.398 -6.748 13.971 1.00 98.56 74 ASP A O 1
ATOM 579 N N . MET A 1 75 ? -10.039 -5.574 15.772 1.00 98.56 75 MET A N 1
ATOM 580 C CA . MET A 1 75 ? -9.179 -4.428 15.472 1.00 98.56 75 MET A CA 1
ATOM 581 C C . MET A 1 75 ? -7.693 -4.801 15.518 1.00 98.56 75 MET A C 1
ATOM 583 O O . MET A 1 75 ? -6.936 -4.388 14.640 1.00 98.56 75 MET A O 1
ATOM 587 N N . GLN A 1 76 ? -7.261 -5.617 16.485 1.00 98.69 76 GLN A N 1
ATOM 588 C CA . GLN A 1 76 ? -5.883 -6.122 16.538 1.00 98.69 76 GLN A CA 1
ATOM 589 C C . GLN A 1 76 ? -5.536 -6.992 15.323 1.00 98.69 76 GLN A C 1
ATOM 591 O O . GLN A 1 76 ? -4.463 -6.823 14.740 1.00 98.69 76 GLN A O 1
ATOM 596 N N . ALA A 1 77 ? -6.442 -7.877 14.900 1.00 98.50 77 ALA A N 1
ATOM 597 C CA . ALA A 1 77 ? -6.256 -8.686 13.697 1.00 98.50 77 ALA A CA 1
ATOM 598 C C . ALA A 1 77 ? -6.140 -7.805 12.443 1.00 98.50 77 ALA A C 1
ATOM 600 O O . ALA A 1 77 ? -5.262 -8.021 11.604 1.00 98.50 77 ALA A O 1
ATOM 601 N N . ARG A 1 78 ? -6.968 -6.756 12.346 1.00 98.69 78 ARG A N 1
ATOM 602 C CA . ARG A 1 78 ? -6.916 -5.805 11.234 1.00 98.69 78 ARG A CA 1
ATOM 603 C C . ARG A 1 78 ? -5.620 -4.999 11.210 1.00 98.69 78 ARG A C 1
ATOM 605 O O . ARG A 1 78 ? -5.074 -4.774 10.131 1.00 98.69 78 ARG A O 1
ATOM 612 N N . ILE A 1 79 ? -5.120 -4.578 12.371 1.00 98.69 79 ILE A N 1
ATOM 613 C CA . ILE A 1 79 ? -3.819 -3.906 12.484 1.00 98.69 79 ILE A CA 1
ATOM 614 C C . ILE A 1 79 ? -2.712 -4.827 11.963 1.00 98.69 79 ILE A C 1
ATOM 616 O O . ILE A 1 79 ? -1.945 -4.407 11.100 1.00 98.69 79 ILE A O 1
ATOM 620 N N . ALA A 1 80 ? -2.677 -6.089 12.400 1.00 98.62 80 ALA A N 1
ATOM 621 C CA . ALA A 1 80 ? -1.667 -7.050 11.954 1.00 98.62 80 ALA A CA 1
ATOM 622 C C . ALA A 1 80 ? -1.700 -7.286 10.430 1.00 98.62 80 ALA A C 1
ATOM 624 O O . ALA A 1 80 ? -0.653 -7.305 9.784 1.00 98.62 80 ALA A O 1
ATOM 625 N N . GLU A 1 81 ? -2.892 -7.405 9.833 1.00 98.62 81 GLU A N 1
ATOM 626 C CA . GLU A 1 81 ? -3.052 -7.531 8.377 1.00 98.62 81 GLU A CA 1
ATOM 627 C C . GLU A 1 81 ? -2.522 -6.295 7.632 1.00 98.62 81 GLU A C 1
ATOM 629 O O . GLU A 1 81 ? -1.816 -6.414 6.627 1.00 98.62 81 GLU A O 1
ATOM 634 N N . LEU A 1 82 ? -2.858 -5.094 8.113 1.00 98.69 82 LEU A N 1
ATOM 635 C CA . LEU A 1 82 ? -2.426 -3.843 7.491 1.00 98.69 82 LEU A CA 1
ATOM 636 C C . LEU A 1 82 ? -0.915 -3.639 7.607 1.00 98.69 82 LEU A C 1
ATOM 638 O O . LEU A 1 82 ? -0.294 -3.193 6.642 1.00 98.69 82 LEU A O 1
ATOM 642 N N . GLU A 1 83 ? -0.319 -3.990 8.744 1.00 98.69 83 GLU A N 1
ATOM 643 C CA . GLU A 1 83 ? 1.132 -3.969 8.912 1.00 98.69 83 GLU A CA 1
ATOM 644 C C . GLU A 1 83 ? 1.831 -4.902 7.923 1.00 98.69 83 GLU A C 1
ATOM 646 O O . GLU A 1 83 ? 2.832 -4.515 7.321 1.00 98.69 83 GLU A O 1
ATOM 651 N N . GLU A 1 84 ? 1.301 -6.107 7.711 1.00 98.69 84 GLU A N 1
ATOM 652 C CA . GLU A 1 84 ? 1.899 -7.059 6.776 1.00 98.69 84 GLU A CA 1
ATOM 653 C C . GLU A 1 84 ? 1.815 -6.572 5.328 1.00 98.69 84 GLU A C 1
ATOM 655 O O . GLU A 1 84 ? 2.803 -6.585 4.591 1.00 98.69 84 GLU A O 1
ATOM 660 N N . ARG A 1 85 ? 0.659 -6.032 4.933 1.00 98.69 85 ARG A N 1
ATOM 661 C CA . ARG A 1 85 ? 0.496 -5.399 3.618 1.00 98.69 85 ARG A CA 1
ATOM 662 C C . ARG A 1 85 ? 1.440 -4.215 3.430 1.00 98.69 85 ARG A C 1
ATOM 664 O O . ARG A 1 85 ? 1.986 -4.035 2.344 1.00 98.69 85 ARG A O 1
ATOM 671 N N . LEU A 1 86 ? 1.646 -3.416 4.475 1.00 98.62 86 LEU A N 1
ATOM 672 C CA . LEU A 1 86 ? 2.587 -2.303 4.435 1.00 98.62 86 LEU A CA 1
ATOM 673 C C . LEU A 1 86 ? 4.024 -2.798 4.238 1.00 98.62 86 LEU A C 1
ATOM 675 O O . LEU A 1 86 ? 4.732 -2.247 3.398 1.00 98.62 86 LEU A O 1
ATOM 679 N N . ARG A 1 87 ? 4.447 -3.851 4.952 1.00 98.62 87 ARG A N 1
ATOM 680 C CA . ARG A 1 87 ? 5.779 -4.459 4.774 1.00 98.62 87 ARG A CA 1
ATOM 681 C C . ARG A 1 87 ? 5.993 -4.946 3.342 1.00 98.62 87 ARG A C 1
ATOM 683 O O . ARG A 1 87 ? 7.040 -4.662 2.765 1.00 98.62 87 ARG A O 1
ATOM 690 N N . LEU A 1 88 ? 4.995 -5.608 2.751 1.00 98.62 88 LEU A N 1
ATOM 691 C CA . LEU A 1 88 ? 5.047 -6.053 1.354 1.00 98.62 88 LEU A CA 1
ATOM 692 C C . LEU A 1 88 ? 5.230 -4.877 0.388 1.00 98.62 88 LEU A C 1
ATOM 694 O O . LEU A 1 88 ? 6.159 -4.884 -0.418 1.00 98.62 88 LEU A O 1
ATOM 698 N N . HIS A 1 89 ? 4.409 -3.832 0.511 1.00 98.50 89 HIS A N 1
ATOM 699 C CA . HIS A 1 89 ? 4.520 -2.658 -0.356 1.00 98.50 89 HIS A CA 1
ATOM 700 C C . HIS A 1 89 ? 5.843 -1.903 -0.186 1.00 98.50 89 HIS A C 1
ATOM 702 O O . HIS A 1 89 ? 6.383 -1.388 -1.165 1.00 98.50 89 HIS A O 1
ATOM 708 N N . LEU A 1 90 ? 6.392 -1.843 1.032 1.00 98.56 90 LEU A N 1
ATOM 709 C CA . LEU A 1 90 ? 7.712 -1.258 1.267 1.00 98.56 90 LEU A CA 1
ATOM 710 C C . LEU A 1 90 ? 8.810 -2.058 0.558 1.00 98.56 90 LEU A C 1
ATOM 712 O O . LEU A 1 90 ? 9.619 -1.461 -0.147 1.00 98.56 90 LEU A O 1
ATOM 716 N N . ALA A 1 91 ? 8.787 -3.388 0.656 1.00 98.44 91 ALA A N 1
ATOM 717 C CA . ALA A 1 91 ? 9.752 -4.245 -0.029 1.00 98.44 91 ALA A CA 1
ATOM 718 C C . ALA A 1 91 ? 9.657 -4.124 -1.564 1.00 98.44 91 ALA A C 1
ATOM 720 O O . ALA A 1 91 ? 10.675 -4.021 -2.253 1.00 98.44 91 ALA A O 1
ATOM 721 N N . GLU A 1 92 ? 8.441 -4.090 -2.117 1.00 98.44 92 GLU A 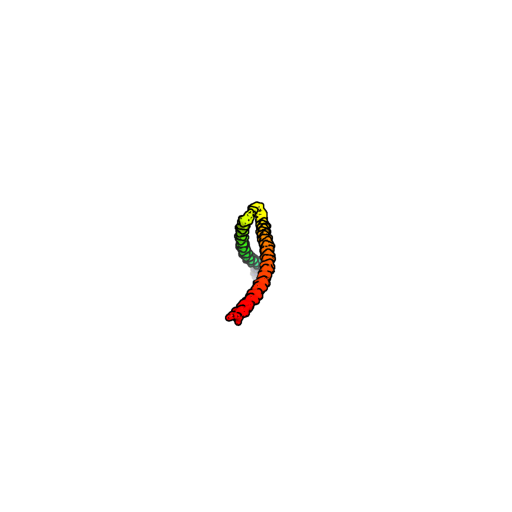N 1
ATOM 722 C CA . GLU A 1 92 ? 8.212 -3.877 -3.553 1.00 98.44 92 GLU A CA 1
ATOM 723 C C . GLU A 1 92 ? 8.747 -2.518 -4.018 1.00 98.44 92 GLU A C 1
ATOM 725 O O . GLU A 1 92 ? 9.403 -2.427 -5.064 1.00 98.44 92 GLU A O 1
ATOM 730 N N . ARG A 1 93 ? 8.498 -1.465 -3.228 1.00 98.31 93 ARG A N 1
ATOM 731 C CA . ARG A 1 93 ? 8.990 -0.114 -3.501 1.00 98.31 93 ARG A CA 1
ATOM 732 C C . ARG A 1 93 ? 10.516 -0.066 -3.465 1.00 98.31 93 ARG A C 1
ATOM 734 O O . ARG A 1 93 ? 11.107 0.444 -4.412 1.00 98.31 93 ARG A O 1
ATOM 741 N N . GLU A 1 94 ? 11.149 -0.607 -2.428 1.00 98.44 94 GLU A N 1
ATOM 742 C CA . GLU A 1 94 ? 12.613 -0.661 -2.311 1.00 98.44 94 GLU A CA 1
ATOM 743 C C . GLU A 1 94 ? 13.238 -1.389 -3.507 1.00 98.44 94 GLU A C 1
ATOM 745 O O . GLU A 1 94 ? 14.206 -0.916 -4.104 1.00 98.44 94 GLU A O 1
ATOM 750 N N . GLN A 1 95 ? 12.640 -2.505 -3.932 1.00 98.44 95 GLN A N 1
ATOM 751 C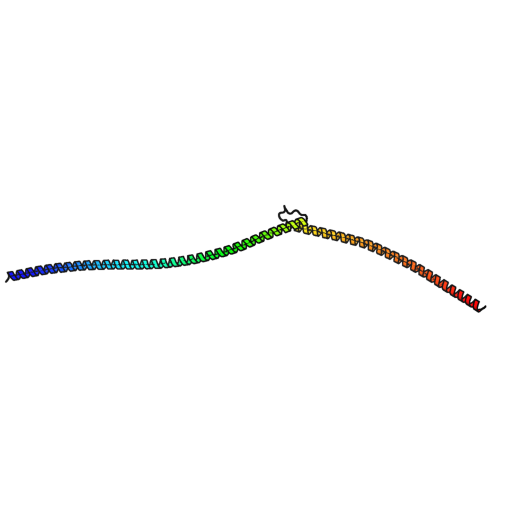 CA . GLN A 1 95 ? 13.099 -3.229 -5.112 1.00 98.44 95 GLN A CA 1
ATOM 752 C C . GLN A 1 95 ? 12.941 -2.402 -6.399 1.00 98.44 95 GLN A C 1
ATOM 754 O O . GLN A 1 95 ? 13.809 -2.440 -7.275 1.00 98.44 95 GLN A O 1
ATOM 759 N N . ALA A 1 96 ? 11.835 -1.667 -6.548 1.00 98.12 96 ALA A N 1
ATOM 760 C CA . ALA A 1 96 ? 11.616 -0.781 -7.687 1.00 98.12 96 ALA A CA 1
ATOM 761 C C . ALA A 1 96 ? 12.616 0.386 -7.710 1.00 98.12 96 ALA A C 1
ATOM 763 O O . ALA A 1 96 ? 13.180 0.670 -8.764 1.00 98.12 96 ALA A O 1
ATOM 764 N N . GLU A 1 97 ? 12.892 0.992 -6.558 1.00 98.38 97 GLU A N 1
ATOM 765 C CA . GLU A 1 97 ? 13.862 2.077 -6.393 1.00 98.38 97 GLU A CA 1
ATOM 766 C C . GLU A 1 97 ? 15.283 1.598 -6.732 1.00 98.38 97 GLU A C 1
ATOM 768 O O . GLU A 1 97 ? 15.980 2.221 -7.532 1.00 98.38 97 GLU A O 1
ATOM 773 N N . GLN A 1 98 ? 15.672 0.408 -6.261 1.00 98.31 98 GLN A N 1
ATOM 774 C CA . GLN A 1 98 ? 16.959 -0.195 -6.612 1.00 98.31 98 GLN A CA 1
ATOM 775 C C . GLN A 1 98 ? 17.084 -0.480 -8.119 1.00 98.31 98 GLN A C 1
ATOM 777 O O . GLN A 1 98 ? 18.156 -0.291 -8.710 1.00 98.31 98 GLN A O 1
ATOM 782 N N . ARG A 1 99 ? 15.999 -0.934 -8.764 1.00 98.25 99 ARG A N 1
ATOM 783 C CA . ARG A 1 99 ? 15.961 -1.118 -10.223 1.00 98.25 99 ARG A CA 1
ATOM 784 C C . ARG A 1 99 ? 16.110 0.214 -10.953 1.00 98.25 99 ARG A C 1
ATOM 786 O O . ARG A 1 99 ? 16.900 0.259 -11.892 1.00 98.25 99 ARG A O 1
ATOM 793 N N . ALA A 1 100 ? 15.414 1.264 -10.518 1.00 98.25 100 ALA A N 1
ATOM 794 C CA . ALA A 1 100 ? 15.503 2.600 -11.107 1.00 98.25 100 ALA A CA 1
ATOM 795 C C . ALA A 1 100 ? 16.937 3.141 -11.038 1.00 98.25 100 ALA A C 1
ATOM 797 O O . ALA A 1 100 ? 17.530 3.392 -12.079 1.00 98.25 100 ALA A O 1
ATOM 798 N N . VAL A 1 101 ? 17.560 3.130 -9.854 1.00 98.19 101 VAL A N 1
ATOM 799 C CA . VAL A 1 101 ? 18.965 3.547 -9.672 1.00 98.19 101 VAL A CA 1
ATOM 800 C C . VAL A 1 101 ? 19.920 2.749 -10.566 1.00 98.19 101 VAL A C 1
ATOM 802 O O . VAL A 1 101 ? 20.895 3.280 -11.097 1.00 98.19 101 VAL A O 1
ATOM 805 N N . THR A 1 102 ? 19.668 1.450 -10.743 1.00 98.19 102 THR A N 1
ATOM 806 C CA . THR A 1 102 ? 20.487 0.613 -11.630 1.00 98.19 102 THR A CA 1
ATOM 807 C C . THR A 1 102 ? 20.285 0.975 -13.103 1.00 98.19 102 THR A C 1
ATOM 809 O O . THR A 1 102 ? 21.242 0.919 -13.875 1.00 98.19 102 THR A O 1
ATOM 812 N N . MET A 1 103 ? 19.061 1.314 -13.515 1.00 97.44 103 MET A N 1
ATOM 813 C CA . MET A 1 103 ? 18.775 1.759 -14.881 1.00 97.44 103 MET A CA 1
ATOM 814 C C . MET A 1 103 ? 19.365 3.140 -15.155 1.00 97.44 103 MET A C 1
ATOM 816 O O . MET A 1 103 ? 19.984 3.302 -16.201 1.00 97.44 103 MET A O 1
ATOM 820 N N . ASP A 1 104 ? 19.268 4.076 -14.213 1.00 96.50 104 ASP A N 1
ATOM 821 C CA . ASP A 1 104 ? 19.830 5.424 -14.349 1.00 96.50 104 ASP A CA 1
ATOM 822 C C . ASP A 1 104 ? 21.341 5.363 -14.581 1.00 96.50 104 ASP A C 1
ATOM 824 O O . ASP A 1 104 ? 21.829 5.889 -15.575 1.00 96.50 104 ASP A O 1
ATOM 828 N N . LYS A 1 105 ? 22.073 4.577 -13.780 1.00 97.38 105 LYS A N 1
ATOM 829 C CA . LYS A 1 105 ? 23.516 4.349 -13.991 1.00 97.38 105 LYS A CA 1
ATOM 830 C C . LYS A 1 105 ? 23.833 3.755 -15.364 1.00 97.38 105 LYS A C 1
ATOM 832 O O . LYS A 1 105 ? 24.817 4.121 -15.997 1.00 97.38 105 LYS A O 1
ATOM 837 N N . ARG A 1 106 ? 23.008 2.817 -15.846 1.00 97.56 106 ARG A N 1
ATOM 838 C CA . ARG A 1 106 ? 23.185 2.229 -17.187 1.00 97.56 106 ARG A CA 1
ATOM 839 C C . ARG A 1 106 ? 22.916 3.242 -18.295 1.00 97.56 106 ARG A C 1
ATOM 841 O O . ARG A 1 106 ? 23.568 3.167 -19.335 1.00 97.56 106 ARG A O 1
ATOM 848 N N . LEU A 1 107 ? 21.951 4.138 -18.098 1.00 94.75 107 LEU A N 1
ATOM 849 C CA . LEU A 1 107 ? 21.648 5.219 -19.029 1.00 94.75 107 LEU A CA 1
ATOM 850 C C . LEU A 1 107 ? 22.778 6.248 -19.047 1.00 94.75 107 LEU A C 1
ATOM 852 O O . LEU A 1 107 ? 23.233 6.587 -20.134 1.00 94.75 107 LEU A O 1
ATOM 856 N N . GLU A 1 108 ? 23.289 6.660 -17.886 1.00 94.44 108 GLU A N 1
ATOM 857 C CA . GLU A 1 108 ? 24.476 7.519 -17.765 1.00 94.44 108 GLU A CA 1
ATOM 858 C C . GLU A 1 108 ? 25.678 6.906 -18.501 1.00 94.44 108 GLU A C 1
ATOM 860 O O . GLU A 1 108 ? 26.254 7.541 -19.384 1.00 94.44 108 GLU A O 1
ATOM 865 N N . ASP A 1 109 ? 25.986 5.628 -18.247 1.00 96.38 109 ASP A N 1
ATOM 866 C CA . ASP A 1 109 ? 27.057 4.899 -18.939 1.00 96.38 109 ASP A CA 1
ATOM 867 C C . ASP A 1 109 ? 26.860 4.858 -20.466 1.00 96.38 109 ASP A C 1
ATOM 869 O O . ASP A 1 109 ? 27.828 4.892 -21.236 1.00 96.38 109 ASP A O 1
ATOM 873 N N . ALA A 1 110 ? 25.614 4.704 -20.926 1.00 95.31 110 ALA A N 1
ATOM 874 C CA . ALA A 1 110 ? 25.280 4.663 -22.345 1.00 95.31 110 ALA A CA 1
ATOM 875 C C . ALA A 1 110 ? 25.429 6.043 -22.997 1.00 95.31 110 ALA A C 1
ATOM 877 O O . ALA A 1 110 ? 26.032 6.138 -24.069 1.00 95.31 110 ALA A O 1
ATOM 878 N N . VAL A 1 111 ? 24.944 7.095 -22.333 1.00 94.88 111 VAL A N 1
ATOM 879 C CA . VAL A 1 111 ? 25.124 8.492 -22.741 1.00 94.88 111 VAL A CA 1
ATOM 880 C C . VAL A 1 111 ? 26.614 8.797 -22.845 1.00 94.88 111 VAL A C 1
ATOM 882 O O . VAL A 1 111 ? 27.064 9.179 -23.916 1.00 94.88 111 VAL A O 1
ATOM 885 N N . ASP A 1 112 ? 27.418 8.486 -21.829 1.00 94.00 112 ASP A N 1
ATOM 886 C CA . ASP A 1 112 ? 28.868 8.719 -21.845 1.00 94.00 112 ASP A CA 1
ATOM 887 C C . ASP A 1 112 ? 29.598 7.980 -22.977 1.00 94.00 112 ASP A C 1
ATOM 889 O O . ASP A 1 112 ? 30.582 8.475 -23.543 1.00 94.00 112 ASP A O 1
ATOM 893 N N . LYS A 1 113 ? 29.170 6.757 -23.311 1.00 95.12 113 LYS A N 1
ATOM 894 C CA . LYS A 1 113 ? 29.729 6.004 -24.446 1.00 95.12 113 LYS A CA 1
ATOM 895 C C . LYS A 1 113 ? 29.356 6.648 -25.780 1.00 95.12 113 LYS A C 1
ATOM 897 O O . LYS A 1 113 ? 30.227 6.778 -26.640 1.00 95.12 113 LYS A O 1
ATOM 902 N N . LEU A 1 114 ? 28.101 7.061 -25.949 1.00 93.38 114 LEU A N 1
ATOM 903 C CA . LEU A 1 114 ? 27.618 7.710 -27.170 1.00 93.38 114 LEU A CA 1
ATOM 904 C C . LEU A 1 114 ? 28.221 9.104 -27.352 1.00 93.38 114 LEU A C 1
ATOM 906 O O . LEU A 1 114 ? 28.700 9.407 -28.440 1.00 93.38 114 LEU A O 1
ATOM 910 N N . SER A 1 115 ? 28.286 9.909 -26.293 1.00 94.12 115 SER A N 1
ATOM 911 C CA . SER A 1 115 ? 28.938 11.221 -26.271 1.00 94.12 115 SER A CA 1
ATOM 912 C C . SER A 1 115 ? 30.391 11.126 -26.716 1.00 94.12 115 SER A C 1
ATOM 914 O O . SER A 1 115 ? 30.813 11.860 -27.608 1.00 94.12 115 SER A O 1
ATOM 916 N N . ARG A 1 116 ? 31.145 10.148 -26.193 1.00 93.44 116 ARG A N 1
ATOM 917 C CA . ARG A 1 116 ? 32.517 9.878 -26.654 1.00 93.44 116 ARG A CA 1
ATOM 918 C C . ARG A 1 116 ? 32.571 9.412 -28.107 1.00 93.44 116 ARG A C 1
ATOM 920 O O . ARG A 1 116 ? 33.435 9.869 -28.845 1.00 93.44 116 ARG A O 1
ATOM 927 N N . GLY A 1 117 ? 31.667 8.524 -28.522 1.00 91.06 117 GLY A N 1
ATOM 928 C CA . GLY A 1 117 ? 31.621 8.009 -29.894 1.00 91.06 117 GLY A CA 1
ATOM 929 C C . GLY A 1 117 ? 31.274 9.073 -30.939 1.00 91.06 117 GLY A C 1
ATOM 930 O O . GLY A 1 117 ? 31.821 9.055 -32.038 1.00 91.06 117 GLY A O 1
ATOM 931 N N . LEU A 1 118 ? 30.402 10.018 -30.588 1.00 90.81 118 LEU A N 1
ATOM 932 C CA . LEU A 1 118 ? 29.982 11.130 -31.445 1.00 90.81 118 LEU A CA 1
ATOM 933 C C . LEU A 1 118 ? 30.840 12.388 -31.254 1.00 90.81 118 LEU A C 1
ATOM 935 O O . LEU A 1 118 ? 30.669 13.356 -31.993 1.00 90.81 118 LEU A O 1
ATOM 939 N N . ASN A 1 119 ? 31.760 12.371 -30.286 1.00 90.56 119 ASN A N 1
ATOM 940 C CA . ASN A 1 119 ? 32.583 13.507 -29.880 1.00 90.56 119 ASN A CA 1
ATOM 941 C C . ASN A 1 119 ? 31.742 14.758 -29.550 1.00 90.56 119 ASN A C 1
ATOM 943 O O . ASN A 1 119 ? 32.017 15.863 -30.020 1.00 90.56 119 ASN A O 1
ATOM 947 N N . VAL A 1 120 ? 30.683 14.553 -28.765 1.00 90.81 120 VAL A N 1
ATOM 948 C CA . VAL A 1 120 ? 29.736 15.581 -28.316 1.00 90.81 120 VAL A CA 1
ATOM 949 C C . VAL A 1 120 ? 29.855 15.709 -26.803 1.00 90.81 120 VAL A C 1
ATOM 951 O O . VAL A 1 120 ? 29.825 14.700 -26.103 1.00 90.81 120 VAL A O 1
ATOM 954 N N . ASP A 1 121 ? 29.979 16.935 -26.296 1.00 90.00 121 ASP A N 1
ATOM 955 C CA . ASP A 1 121 ? 29.887 17.185 -24.858 1.00 90.00 121 ASP A CA 1
ATOM 956 C C . ASP A 1 121 ? 28.416 17.309 -24.456 1.00 90.00 121 ASP A C 1
ATOM 958 O O . ASP A 1 121 ? 27.683 18.132 -24.998 1.00 90.00 121 ASP A O 1
ATOM 962 N N . THR A 1 122 ? 27.989 16.459 -23.528 1.00 89.69 122 THR A N 1
ATOM 963 C CA . THR A 1 122 ? 26.614 16.395 -23.020 1.00 89.69 122 THR A CA 1
ATOM 964 C C . THR A 1 122 ? 26.499 16.865 -21.571 1.00 89.69 122 THR A C 1
ATOM 966 O O . THR A 1 122 ? 25.419 16.801 -20.998 1.00 89.69 122 THR A O 1
ATOM 969 N N . ARG A 1 123 ? 27.594 17.319 -20.946 1.00 83.50 123 ARG A N 1
ATOM 970 C CA . ARG A 1 123 ? 27.648 17.598 -19.497 1.00 83.50 123 ARG A CA 1
ATOM 971 C C . ARG A 1 123 ? 26.814 18.792 -19.041 1.00 83.50 123 ARG A C 1
ATOM 973 O O . ARG A 1 123 ? 26.462 18.857 -17.870 1.00 83.50 123 ARG A O 1
ATOM 980 N N . ALA A 1 124 ? 26.556 19.741 -19.935 1.00 83.75 124 ALA A N 1
ATOM 981 C CA . ALA A 1 124 ? 25.810 20.966 -19.646 1.00 83.75 124 ALA A CA 1
ATOM 982 C C . ALA A 1 124 ? 24.404 20.969 -20.267 1.00 83.75 124 ALA A C 1
ATOM 984 O O . ALA A 1 124 ? 23.742 22.001 -20.269 1.00 83.75 124 ALA A O 1
ATOM 985 N N . GLU A 1 125 ? 23.973 19.840 -20.829 1.00 88.62 125 GLU A N 1
ATOM 986 C CA . GLU A 1 125 ? 22.738 19.744 -21.599 1.00 88.62 125 GLU A CA 1
ATOM 987 C C . GLU A 1 125 ? 21.625 19.149 -20.743 1.00 88.62 125 GLU A C 1
ATOM 989 O O . GLU A 1 125 ? 21.788 18.072 -20.172 1.00 88.62 125 GLU A O 1
ATOM 994 N N . ASP A 1 126 ? 20.476 19.825 -20.700 1.00 87.75 126 ASP A N 1
ATOM 995 C CA . ASP A 1 126 ? 19.300 19.362 -19.951 1.00 87.75 126 ASP A CA 1
ATOM 996 C C . ASP A 1 126 ? 18.704 18.076 -20.555 1.00 87.75 126 ASP A C 1
ATOM 998 O O . ASP A 1 126 ? 18.119 17.255 -19.848 1.00 87.75 126 ASP A O 1
ATOM 1002 N N . TYR A 1 127 ? 18.886 17.876 -21.867 1.00 90.06 127 TYR A N 1
ATOM 1003 C CA . TYR A 1 127 ? 18.372 16.729 -22.624 1.00 90.06 127 TYR A CA 1
ATOM 1004 C C . TYR A 1 127 ? 19.488 16.077 -23.457 1.00 90.06 127 TYR A C 1
ATOM 1006 O O . TYR A 1 127 ? 19.500 16.157 -24.691 1.00 90.06 127 TYR A O 1
ATOM 1014 N N . PRO A 1 128 ? 20.451 15.402 -22.802 1.00 90.25 128 PRO A N 1
ATOM 1015 C CA . PRO A 1 128 ? 21.641 14.882 -23.470 1.00 90.25 128 PRO A CA 1
ATOM 1016 C C . PRO A 1 128 ? 21.304 13.785 -24.491 1.00 90.25 128 PRO A C 1
ATOM 1018 O O . PRO A 1 128 ? 21.961 13.674 -25.524 1.00 90.25 128 PRO A O 1
ATOM 1021 N N . VAL A 1 129 ? 20.245 13.006 -24.251 1.00 92.69 129 VAL A N 1
ATOM 1022 C CA . VAL A 1 129 ? 19.784 11.945 -25.163 1.00 92.69 129 VAL A CA 1
ATOM 1023 C C . VAL A 1 129 ? 19.266 12.520 -26.486 1.00 92.69 129 VAL A C 1
ATOM 1025 O O . VAL A 1 129 ? 19.617 12.006 -27.549 1.00 92.69 129 VAL A O 1
ATOM 1028 N N . ASP A 1 130 ? 18.492 13.606 -26.445 1.00 93.06 130 ASP A N 1
ATOM 1029 C CA . ASP A 1 130 ? 17.927 14.236 -27.646 1.00 93.06 130 ASP A CA 1
ATOM 1030 C C . ASP A 1 130 ? 19.014 14.897 -28.502 1.00 93.06 130 ASP A C 1
ATOM 1032 O O . ASP A 1 130 ? 19.006 14.803 -29.739 1.00 93.06 130 ASP A O 1
ATOM 1036 N N . LEU A 1 131 ? 20.005 15.511 -27.845 1.00 92.44 131 LEU A N 1
ATOM 1037 C CA . LEU A 1 131 ? 21.188 16.040 -28.516 1.00 92.44 131 LEU A CA 1
ATOM 1038 C 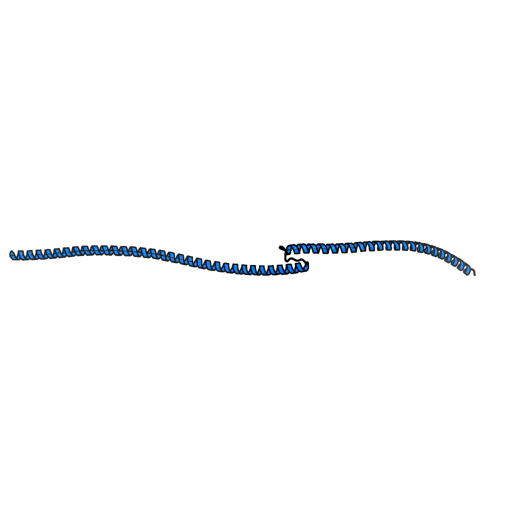C . LEU A 1 131 ? 21.971 14.923 -29.221 1.00 92.44 131 LEU A C 1
ATOM 1040 O O . LEU A 1 131 ? 22.327 15.066 -30.396 1.00 92.44 131 LEU A O 1
ATOM 1044 N N . LEU A 1 132 ? 22.221 13.805 -28.531 1.00 93.44 132 LEU A N 1
ATOM 1045 C CA . LEU A 1 132 ? 22.924 12.656 -29.104 1.00 93.44 132 LEU A CA 1
ATOM 1046 C C . LEU A 1 132 ? 22.165 12.057 -30.289 1.00 93.44 132 LEU A C 1
ATOM 1048 O O . LEU A 1 132 ? 22.775 11.798 -31.327 1.00 93.44 132 LEU A O 1
ATOM 1052 N N . ALA A 1 133 ? 20.845 11.896 -30.178 1.00 92.44 133 ALA A N 1
ATOM 1053 C CA . ALA A 1 133 ? 20.007 11.405 -31.269 1.00 92.44 133 ALA A CA 1
ATOM 1054 C C . ALA A 1 133 ? 20.104 12.315 -32.505 1.00 92.44 133 ALA A C 1
ATOM 1056 O O . ALA A 1 133 ? 20.330 11.847 -33.624 1.00 92.44 133 ALA A O 1
ATOM 1057 N N . SER A 1 134 ? 20.029 13.631 -32.298 1.00 91.25 134 SER A N 1
ATOM 1058 C CA . SER A 1 134 ? 20.165 14.623 -33.370 1.00 91.25 134 SER A CA 1
ATOM 1059 C C . SER A 1 134 ? 21.542 14.564 -34.039 1.00 91.25 134 SER A C 1
ATOM 1061 O O . SER A 1 134 ? 21.657 14.638 -35.266 1.00 91.25 134 SER A O 1
ATOM 1063 N N . ARG A 1 135 ? 22.606 14.385 -33.247 1.00 91.19 135 ARG A N 1
ATOM 1064 C CA . ARG A 1 135 ? 23.983 14.270 -33.745 1.00 91.19 135 ARG A CA 1
ATOM 1065 C C . ARG A 1 135 ? 24.231 12.976 -34.507 1.00 91.19 135 ARG A C 1
ATOM 1067 O O . ARG A 1 135 ? 24.873 13.019 -35.555 1.00 91.19 135 ARG A O 1
ATOM 1074 N N . MET A 1 136 ? 23.686 11.860 -34.036 1.00 91.56 136 MET A N 1
ATOM 1075 C CA . MET A 1 136 ? 23.758 10.575 -34.727 1.00 91.56 136 MET A CA 1
ATOM 1076 C C . MET A 1 136 ? 23.120 10.658 -36.120 1.00 91.56 136 MET A C 1
ATOM 1078 O O . MET A 1 136 ? 23.763 10.298 -37.107 1.00 91.56 136 MET A O 1
ATOM 1082 N N . ASN A 1 137 ? 21.924 11.248 -36.217 1.00 90.50 137 ASN A N 1
ATOM 1083 C CA . ASN A 1 137 ? 21.237 11.463 -37.494 1.00 90.50 137 ASN A CA 1
ATOM 1084 C C . ASN A 1 137 ? 22.066 12.333 -38.456 1.00 90.50 137 ASN A C 1
ATOM 1086 O O . ASN A 1 137 ? 22.166 12.042 -39.651 1.00 90.50 137 ASN A O 1
ATOM 1090 N N . ALA A 1 138 ? 22.704 13.389 -37.942 1.00 90.50 138 ALA A N 1
ATOM 1091 C CA . ALA A 1 138 ? 23.562 14.254 -38.747 1.00 90.50 138 ALA A CA 1
ATOM 1092 C C . ALA A 1 138 ? 24.812 13.518 -39.264 1.00 90.50 138 ALA A C 1
ATOM 1094 O O . ALA A 1 138 ? 25.165 13.657 -40.437 1.00 90.50 138 ALA A O 1
ATOM 1095 N N . CYS A 1 139 ? 25.465 12.714 -38.418 1.00 88.56 139 CYS A N 1
ATOM 1096 C CA . CYS A 1 139 ? 26.626 11.909 -38.805 1.00 88.56 139 CYS A CA 1
ATOM 1097 C C . CYS A 1 139 ? 26.284 10.910 -39.916 1.00 88.56 139 CYS A C 1
ATOM 1099 O O . CYS A 1 139 ? 27.025 10.803 -40.895 1.00 88.56 139 CYS A O 1
ATOM 1101 N N . GLU A 1 140 ? 25.147 10.221 -39.805 1.00 90.38 140 GLU A N 1
ATOM 1102 C CA . GLU A 1 140 ? 24.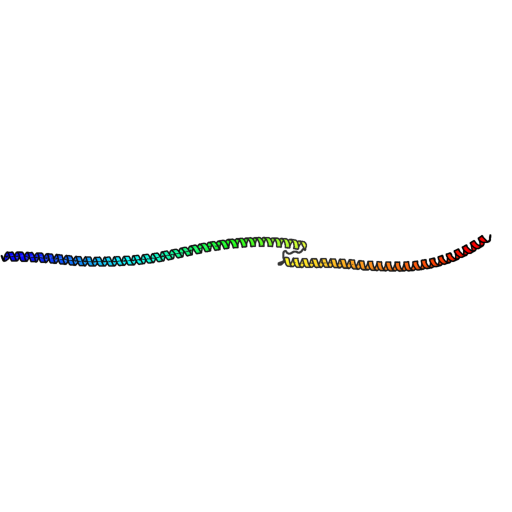683 9.298 -40.839 1.00 90.38 140 GLU A CA 1
ATOM 1103 C C . GLU A 1 140 ? 24.442 10.016 -42.176 1.00 90.38 140 GLU A C 1
ATOM 1105 O O . GLU A 1 140 ? 24.927 9.563 -43.215 1.00 90.38 140 GLU A O 1
ATOM 1110 N N . CYS A 1 141 ? 23.792 11.186 -42.153 1.00 90.75 141 CYS A N 1
ATOM 1111 C CA . CYS A 1 141 ? 23.587 12.003 -43.352 1.00 90.75 141 CYS A CA 1
ATOM 1112 C C . CYS A 1 141 ? 24.911 12.365 -44.044 1.00 90.75 141 CYS A C 1
ATOM 1114 O O . CYS A 1 141 ? 25.008 12.315 -45.271 1.00 90.75 141 CYS A O 1
ATOM 1116 N N . VAL A 1 142 ? 25.940 12.732 -43.273 1.00 91.69 142 VAL A N 1
ATOM 1117 C CA . VAL A 1 142 ? 27.263 13.076 -43.818 1.00 91.69 142 VAL A CA 1
ATOM 1118 C C . VAL A 1 142 ? 27.930 11.857 -44.453 1.00 91.69 142 VAL A C 1
ATOM 1120 O O . VAL A 1 142 ? 28.424 11.956 -45.577 1.00 91.69 142 VAL A O 1
ATOM 1123 N N . LEU A 1 143 ? 27.906 10.700 -43.786 1.00 91.62 143 LEU A N 1
ATOM 1124 C CA . LEU A 1 143 ? 28.478 9.459 -44.317 1.00 91.62 143 LEU A CA 1
ATOM 1125 C C . LEU A 1 143 ? 27.776 9.008 -45.604 1.00 91.62 143 LEU A C 1
ATOM 1127 O O . LEU A 1 143 ? 28.439 8.644 -46.578 1.00 91.62 143 LEU A O 1
ATOM 1131 N N . GLN A 1 144 ? 26.444 9.077 -45.638 1.00 94.69 144 GLN A N 1
ATOM 1132 C CA . GLN A 1 144 ? 25.664 8.751 -46.831 1.00 94.69 144 GLN A CA 1
ATOM 1133 C C . GLN A 1 144 ? 25.992 9.699 -47.991 1.00 94.69 144 GLN A C 1
ATOM 1135 O O . GLN A 1 144 ? 26.226 9.238 -49.107 1.00 94.69 144 GLN A O 1
ATOM 1140 N N . ARG A 1 145 ? 26.101 11.010 -47.734 1.00 95.19 145 ARG A N 1
ATOM 1141 C CA . ARG A 1 145 ? 26.503 11.997 -48.751 1.00 95.19 145 ARG A CA 1
ATOM 1142 C C . ARG A 1 145 ? 27.917 11.758 -49.277 1.00 95.19 145 ARG A C 1
ATOM 1144 O O . ARG A 1 145 ? 28.123 11.821 -50.484 1.00 95.19 145 ARG A O 1
ATOM 1151 N N . ALA A 1 146 ? 28.875 11.441 -48.406 1.00 95.44 146 ALA A N 1
ATOM 1152 C CA . ALA A 1 146 ? 30.240 11.113 -48.820 1.00 95.44 146 ALA A CA 1
ATOM 1153 C C . ALA A 1 146 ? 30.276 9.862 -49.715 1.00 95.44 146 ALA A C 1
ATOM 1155 O O . ALA A 1 146 ? 30.974 9.836 -50.730 1.00 95.44 146 ALA A O 1
ATOM 1156 N N . LYS A 1 147 ? 29.476 8.842 -49.379 1.00 97.06 147 LYS A N 1
ATOM 1157 C CA . LYS A 1 147 ? 29.327 7.637 -50.202 1.00 97.06 147 LYS A CA 1
ATOM 1158 C C . LYS A 1 147 ? 28.712 7.948 -51.568 1.00 97.06 147 LYS A C 1
ATOM 1160 O O . LYS A 1 147 ? 29.205 7.431 -52.566 1.00 97.06 147 LYS A O 1
ATOM 1165 N N . ILE A 1 148 ? 27.682 8.795 -51.620 1.00 97.06 148 ILE A N 1
ATOM 1166 C CA . ILE A 1 148 ? 27.075 9.254 -52.880 1.00 97.06 148 ILE A CA 1
ATOM 1167 C C . ILE A 1 148 ? 28.126 9.953 -53.745 1.00 97.06 148 ILE A C 1
ATOM 1169 O O . ILE A 1 148 ? 28.350 9.523 -54.871 1.00 97.06 148 ILE A O 1
ATOM 1173 N N . ALA A 1 149 ? 28.850 10.930 -53.193 1.00 97.31 149 ALA A N 1
ATOM 1174 C CA . ALA A 1 149 ? 29.885 11.656 -53.928 1.00 97.31 149 ALA A CA 1
ATOM 1175 C C . ALA A 1 149 ? 30.989 10.726 -54.470 1.00 97.31 149 ALA A C 1
ATOM 1177 O O . ALA A 1 149 ? 31.461 10.889 -55.595 1.00 97.31 149 ALA A O 1
ATOM 1178 N N . SER A 1 150 ? 31.387 9.711 -53.694 1.00 97.50 150 SER A N 1
ATOM 1179 C CA . SER A 1 150 ? 32.358 8.709 -54.145 1.00 97.50 150 SER A CA 1
ATOM 1180 C C . SER A 1 150 ? 31.831 7.864 -55.309 1.00 97.50 150 SER A C 1
ATOM 1182 O O . SER A 1 150 ? 32.582 7.601 -56.250 1.00 97.50 150 SER A O 1
ATOM 1184 N N . LEU A 1 151 ? 30.563 7.444 -55.261 1.00 97.31 151 LEU A N 1
ATOM 1185 C CA . LEU A 1 151 ? 29.932 6.679 -56.339 1.00 97.31 151 LEU A CA 1
ATOM 1186 C C . LEU A 1 151 ? 29.748 7.524 -57.603 1.00 97.31 151 LEU A C 1
ATOM 1188 O O . LEU A 1 151 ? 30.005 7.034 -58.699 1.00 97.31 151 LEU A O 1
ATOM 1192 N N . GLU A 1 152 ? 29.364 8.791 -57.457 1.00 97.50 152 GLU A N 1
ATOM 1193 C CA . GLU A 1 152 ? 29.252 9.741 -58.568 1.00 97.50 152 GLU A CA 1
ATOM 1194 C C . GLU A 1 152 ? 30.603 9.952 -59.265 1.00 97.50 152 GLU A C 1
ATOM 1196 O O . GLU A 1 152 ? 30.680 9.908 -60.493 1.00 97.50 152 GLU A O 1
ATOM 1201 N N . GLY A 1 153 ? 31.690 10.099 -58.498 1.00 96.94 153 GLY A N 1
ATOM 1202 C CA . GLY A 1 153 ? 33.041 10.207 -59.053 1.00 96.94 153 GLY A CA 1
ATOM 1203 C C . GLY A 1 153 ? 33.487 8.948 -59.805 1.00 96.94 153 GLY A C 1
ATOM 1204 O O . GLY A 1 153 ? 34.045 9.042 -60.901 1.00 96.94 153 GLY A O 1
ATOM 1205 N N . ALA A 1 154 ? 33.206 7.763 -59.253 1.00 97.31 154 ALA A N 1
ATOM 1206 C CA . ALA A 1 154 ? 33.497 6.493 -59.917 1.00 97.31 154 ALA A CA 1
ATOM 1207 C C . ALA A 1 154 ? 32.706 6.339 -61.226 1.00 97.31 154 ALA A C 1
ATOM 1209 O O . ALA A 1 154 ? 33.276 5.939 -62.243 1.00 97.31 154 ALA A O 1
ATOM 1210 N N . LEU A 1 155 ? 31.423 6.713 -61.220 1.00 97.38 155 LEU A N 1
ATOM 1211 C CA . LEU A 1 155 ? 30.572 6.691 -62.407 1.00 97.38 155 LEU A CA 1
ATOM 1212 C C . LEU A 1 155 ? 31.109 7.627 -63.496 1.00 97.38 155 LEU A C 1
ATOM 1214 O O . LEU A 1 155 ? 31.278 7.200 -64.635 1.00 97.38 155 LEU A O 1
ATOM 1218 N N . ALA A 1 156 ? 31.458 8.869 -63.147 1.00 97.19 156 ALA A N 1
ATOM 1219 C CA . ALA A 1 156 ? 32.020 9.829 -64.096 1.00 97.19 156 ALA A CA 1
ATOM 1220 C C . ALA A 1 156 ? 33.330 9.323 -64.728 1.00 97.19 156 ALA A C 1
ATOM 1222 O O . ALA A 1 156 ? 33.540 9.465 -65.934 1.00 97.19 156 ALA A O 1
ATOM 1223 N N . SER A 1 157 ? 34.202 8.686 -63.938 1.00 96.69 157 SER A N 1
ATOM 1224 C CA . SER A 1 157 ? 35.428 8.079 -64.466 1.00 96.69 157 SER A CA 1
ATOM 1225 C C . SER A 1 157 ? 35.130 6.925 -65.428 1.00 96.69 157 SER A C 1
ATOM 1227 O O . SER A 1 157 ? 35.753 6.844 -66.488 1.00 96.69 157 SER A O 1
ATOM 1229 N N . GLN A 1 158 ? 34.171 6.058 -65.090 1.00 97.19 158 GLN A N 1
ATOM 1230 C CA . GLN A 1 158 ? 33.744 4.966 -65.969 1.00 97.19 158 GLN A CA 1
ATOM 1231 C C . GLN A 1 158 ? 33.129 5.484 -67.272 1.00 97.19 158 GLN A C 1
ATOM 1233 O O . GLN A 1 158 ? 33.371 4.911 -68.331 1.00 97.19 158 GLN A O 1
ATOM 1238 N N . GLU A 1 159 ? 32.371 6.583 -67.240 1.00 97.25 159 GLU A N 1
ATOM 1239 C CA . GLU A 1 159 ? 31.825 7.198 -68.453 1.00 97.25 159 GLU A CA 1
ATOM 1240 C C . GLU A 1 159 ? 32.923 7.690 -69.403 1.00 97.25 159 GLU A C 1
ATOM 1242 O O . GLU A 1 159 ? 32.808 7.525 -70.621 1.00 97.25 159 GLU A O 1
ATOM 1247 N N . VAL A 1 160 ? 33.994 8.287 -68.868 1.00 96.69 160 VAL A N 1
ATOM 1248 C CA . VAL A 1 160 ? 35.148 8.729 -69.668 1.00 96.69 160 VAL A CA 1
ATOM 1249 C C . VAL A 1 160 ? 35.886 7.530 -70.261 1.00 96.69 160 VAL A C 1
ATOM 1251 O O . VAL A 1 160 ? 36.179 7.526 -71.457 1.00 96.69 160 VAL A O 1
ATOM 1254 N N . GLU A 1 161 ? 36.133 6.489 -69.465 1.00 96.62 161 GLU A N 1
ATOM 1255 C CA . GLU A 1 161 ? 36.777 5.259 -69.934 1.00 96.62 161 GLU A CA 1
ATOM 1256 C C . GLU A 1 161 ? 35.940 4.551 -71.010 1.00 96.62 161 GLU A C 1
ATOM 1258 O O . GLU A 1 161 ? 36.472 4.128 -72.039 1.00 96.62 161 GLU A O 1
ATOM 1263 N N . ALA A 1 162 ? 34.617 4.488 -70.836 1.00 96.50 162 ALA A N 1
ATOM 1264 C CA . ALA A 1 162 ? 33.701 3.916 -71.817 1.00 96.50 162 ALA A CA 1
ATOM 1265 C C . ALA A 1 162 ? 33.687 4.720 -73.129 1.00 96.50 162 ALA A C 1
ATOM 1267 O O . ALA A 1 162 ? 33.654 4.127 -74.212 1.00 96.50 162 ALA A O 1
ATOM 1268 N N . LYS A 1 163 ? 33.756 6.059 -73.062 1.00 97.19 163 LYS A N 1
ATOM 1269 C CA . LYS A 1 163 ? 33.892 6.927 -74.246 1.00 97.19 163 LYS A CA 1
ATOM 1270 C C . LYS A 1 163 ? 35.213 6.672 -74.974 1.00 97.19 163 LYS A C 1
ATOM 1272 O O . LYS A 1 163 ? 35.188 6.401 -76.173 1.00 97.19 163 LYS A O 1
ATOM 1277 N N . ALA A 1 164 ? 36.336 6.659 -74.258 1.00 96.25 164 ALA A N 1
ATOM 1278 C CA . ALA A 1 164 ? 37.651 6.367 -74.835 1.00 96.25 164 ALA A CA 1
ATOM 1279 C C . ALA A 1 164 ? 37.725 4.951 -75.447 1.00 96.25 164 ALA A C 1
ATOM 1281 O O . ALA A 1 164 ? 38.278 4.751 -76.535 1.00 96.25 164 ALA A O 1
ATOM 1282 N N . SER A 1 165 ? 37.112 3.967 -74.785 1.00 96.81 165 SER A N 1
ATOM 1283 C CA . SER A 1 165 ? 36.987 2.593 -75.283 1.00 96.81 165 SER A CA 1
ATOM 1284 C C . SER A 1 165 ? 36.168 2.543 -76.570 1.00 96.81 165 SER A C 1
ATOM 1286 O O . SER A 1 165 ? 36.601 1.947 -77.556 1.00 96.81 165 SER A O 1
ATOM 1288 N N . ARG A 1 166 ? 35.016 3.227 -76.606 1.00 97.75 166 ARG A N 1
ATOM 1289 C CA . ARG A 1 166 ? 34.178 3.342 -77.807 1.00 97.75 166 ARG A CA 1
ATOM 1290 C C . ARG A 1 166 ? 34.950 3.974 -78.967 1.00 97.75 166 ARG A C 1
ATOM 1292 O O . ARG A 1 166 ? 34.887 3.452 -80.076 1.00 97.75 166 ARG A O 1
ATOM 1299 N N . GLU A 1 167 ? 35.676 5.063 -78.730 1.00 96.75 167 GLU A N 1
ATOM 1300 C CA . GLU A 1 167 ? 36.497 5.720 -79.757 1.00 96.75 167 GLU A CA 1
ATOM 1301 C C . GLU A 1 167 ? 37.604 4.803 -80.285 1.00 96.75 167 GLU A C 1
ATOM 1303 O O . GLU A 1 167 ? 37.854 4.751 -81.490 1.00 96.75 167 GLU A O 1
ATOM 1308 N N . THR A 1 168 ? 38.248 4.044 -79.398 1.00 97.00 168 THR A N 1
ATOM 1309 C CA . THR A 1 168 ? 39.277 3.069 -79.778 1.00 97.00 168 THR A CA 1
ATOM 1310 C C . THR A 1 168 ? 38.689 1.951 -80.634 1.00 97.00 168 THR A C 1
ATOM 1312 O O . THR A 1 168 ? 39.242 1.640 -81.688 1.00 97.00 168 THR A O 1
ATOM 1315 N N . ILE A 1 169 ? 37.530 1.408 -80.246 1.00 97.12 169 ILE A N 1
ATOM 1316 C CA . ILE A 1 169 ? 36.793 0.429 -81.055 1.00 97.12 169 ILE A CA 1
ATOM 1317 C C . ILE A 1 169 ? 36.453 1.022 -82.430 1.00 97.12 169 ILE A C 1
ATOM 1319 O O . ILE A 1 169 ? 36.690 0.375 -83.445 1.00 97.12 169 ILE A O 1
ATOM 1323 N N . MET A 1 170 ? 35.957 2.262 -82.494 1.00 96.00 170 MET A N 1
ATOM 1324 C CA . MET A 1 170 ? 35.639 2.927 -83.765 1.00 96.00 170 MET A CA 1
ATOM 1325 C C . MET A 1 170 ? 36.866 3.106 -84.675 1.00 96.00 170 MET A C 1
ATOM 1327 O O . MET A 1 170 ? 36.757 2.898 -85.889 1.00 96.00 170 MET A O 1
ATOM 1331 N N . ARG A 1 171 ? 38.037 3.449 -84.115 1.00 96.62 171 ARG A N 1
ATOM 1332 C CA . ARG A 1 171 ? 39.305 3.519 -84.866 1.00 96.62 171 ARG A CA 1
ATOM 1333 C C . ARG A 1 171 ? 39.701 2.159 -85.434 1.00 96.62 171 ARG A C 1
ATOM 1335 O O . ARG A 1 171 ? 39.892 2.056 -86.643 1.00 96.62 171 ARG A O 1
ATOM 1342 N N . LEU A 1 172 ? 39.731 1.120 -84.599 1.00 97.19 172 LEU A N 1
ATOM 1343 C CA . LEU A 1 172 ? 40.089 -0.239 -85.022 1.00 97.19 172 LEU A CA 1
ATOM 1344 C C . LEU A 1 172 ? 39.141 -0.775 -86.104 1.00 97.19 172 LEU A C 1
ATOM 1346 O O . LEU A 1 172 ? 39.596 -1.330 -87.099 1.00 97.19 172 LEU A O 1
ATOM 1350 N N . VAL A 1 173 ? 37.828 -0.559 -85.967 1.00 97.31 173 VAL A N 1
ATOM 1351 C CA . VAL A 1 173 ? 36.842 -0.943 -86.995 1.00 97.31 173 VAL A CA 1
ATOM 1352 C C . VAL A 1 173 ? 37.136 -0.250 -88.332 1.00 97.31 173 VAL A C 1
ATOM 1354 O O . VAL A 1 173 ? 37.040 -0.875 -89.390 1.00 97.31 173 VAL A O 1
ATOM 1357 N N . SER A 1 174 ? 37.530 1.025 -88.298 1.00 95.81 174 SER A N 1
ATOM 1358 C CA . SER A 1 174 ? 37.887 1.784 -89.503 1.00 95.81 174 SER A CA 1
ATOM 1359 C C . SER A 1 174 ? 39.191 1.286 -90.141 1.00 95.81 174 SER A C 1
ATOM 1361 O O . SER A 1 174 ? 39.259 1.156 -91.365 1.00 95.81 174 SER A O 1
ATOM 1363 N N . GLU A 1 175 ? 40.210 0.977 -89.332 1.00 95.88 175 GLU A N 1
ATOM 1364 C CA . GLU A 1 175 ? 41.491 0.409 -89.776 1.00 95.88 175 GLU A CA 1
ATOM 1365 C C . GLU A 1 175 ? 41.302 -0.964 -90.426 1.00 95.88 175 GLU A C 1
ATOM 1367 O O . GLU A 1 175 ? 41.707 -1.144 -91.576 1.00 95.88 175 GLU A O 1
ATOM 1372 N N . VAL A 1 176 ? 40.585 -1.877 -89.760 1.00 96.38 176 VAL A N 1
ATOM 1373 C CA . VAL A 1 176 ? 40.227 -3.199 -90.301 1.00 96.38 176 VAL A CA 1
ATOM 1374 C C . VAL A 1 176 ? 39.470 -3.052 -91.621 1.00 96.38 176 VAL A C 1
ATOM 1376 O O . VAL A 1 176 ? 39.792 -3.728 -92.596 1.00 96.38 176 VAL A O 1
ATOM 1379 N N . GLY A 1 177 ? 38.513 -2.122 -91.710 1.00 94.12 177 GLY A N 1
ATOM 1380 C CA . GLY A 1 177 ? 37.799 -1.848 -92.959 1.00 94.12 177 GLY A CA 1
ATOM 1381 C C . GLY A 1 177 ? 38.713 -1.367 -94.095 1.00 94.12 177 GLY A C 1
ATOM 1382 O O . GLY A 1 177 ? 38.462 -1.663 -95.267 1.00 94.12 177 GLY A O 1
ATOM 1383 N N . ARG A 1 178 ? 39.792 -0.642 -93.777 1.00 94.25 178 ARG A N 1
ATOM 1384 C CA . ARG A 1 178 ? 40.783 -0.177 -94.757 1.00 94.25 178 ARG A CA 1
ATOM 1385 C C . ARG A 1 178 ? 41.726 -1.302 -95.183 1.00 94.25 178 ARG A C 1
ATOM 1387 O O . ARG A 1 178 ? 41.950 -1.472 -96.380 1.00 94.25 178 ARG A O 1
ATOM 1394 N N . GLU A 1 179 ? 42.237 -2.079 -94.233 1.00 94.31 179 GLU A N 1
ATOM 1395 C CA . GLU A 1 179 ? 43.075 -3.254 -94.497 1.00 94.31 179 GLU A CA 1
ATOM 1396 C C . GLU A 1 179 ? 42.327 -4.301 -95.314 1.00 94.31 179 GLU A C 1
ATOM 1398 O O . GLU A 1 179 ? 42.867 -4.817 -96.288 1.00 94.31 179 GLU A O 1
ATOM 1403 N N . GLN A 1 180 ? 41.053 -4.546 -95.005 1.00 94.44 180 GLN A N 1
ATOM 1404 C CA . GLN A 1 180 ? 40.225 -5.482 -95.755 1.00 94.44 180 GLN A CA 1
ATOM 1405 C C . GLN A 1 180 ? 40.038 -5.052 -97.218 1.00 94.44 180 GLN A C 1
ATOM 1407 O O . GLN A 1 180 ? 40.059 -5.899 -98.113 1.00 94.44 180 GLN A O 1
ATOM 1412 N N . LYS A 1 181 ? 39.925 -3.743 -97.494 1.00 93.62 181 LYS A N 1
ATOM 1413 C CA . LYS A 1 181 ? 39.921 -3.218 -98.873 1.00 93.62 181 LYS A CA 1
ATOM 1414 C C . LYS A 1 181 ? 41.254 -3.468 -99.583 1.00 93.62 181 LYS A C 1
ATOM 1416 O O . LYS A 1 181 ? 41.237 -3.910 -100.728 1.00 93.62 181 LYS A O 1
ATOM 1421 N N . VAL A 1 182 ? 42.383 -3.222 -98.912 1.00 93.31 182 VAL A N 1
ATOM 1422 C CA . VAL A 1 182 ? 43.730 -3.448 -99.473 1.00 93.31 182 VAL A CA 1
ATOM 1423 C C . VAL A 1 182 ? 43.985 -4.935 -99.736 1.00 93.31 182 VAL A C 1
ATOM 1425 O O . VAL A 1 182 ? 44.428 -5.300 -100.824 1.00 93.31 182 VAL A O 1
ATOM 1428 N N . ALA A 1 183 ? 43.665 -5.802 -98.776 1.00 92.00 183 ALA A N 1
ATOM 1429 C CA . ALA A 1 183 ? 43.796 -7.248 -98.916 1.00 92.00 183 ALA A CA 1
ATOM 1430 C C . ALA A 1 183 ? 42.919 -7.781 -100.059 1.00 92.00 183 ALA A C 1
ATOM 1432 O O . ALA A 1 183 ? 43.366 -8.619 -100.838 1.00 92.00 183 ALA A O 1
ATOM 1433 N N . SER A 1 184 ? 41.700 -7.250 -100.213 1.00 91.38 184 SER A N 1
ATOM 1434 C CA . SER A 1 184 ? 40.826 -7.575 -101.344 1.00 91.38 184 SER A CA 1
ATOM 1435 C C . SER A 1 184 ? 41.446 -7.163 -102.685 1.00 91.38 184 SER A C 1
ATOM 1437 O O . SER A 1 184 ? 41.512 -7.986 -103.597 1.00 91.38 184 SER A O 1
ATOM 1439 N N . SER A 1 185 ? 41.986 -5.940 -102.807 1.00 89.69 185 SER A N 1
ATOM 1440 C CA . SER A 1 185 ? 42.645 -5.501 -104.048 1.00 89.69 185 SER A CA 1
ATOM 1441 C C . SER A 1 185 ? 43.901 -6.314 -104.376 1.00 89.69 185 SER A C 1
ATOM 1443 O O . SER A 1 185 ? 44.081 -6.720 -105.520 1.00 89.69 185 SER A O 1
ATOM 1445 N N . GLN A 1 186 ? 44.737 -6.619 -103.378 1.00 89.44 186 GLN A N 1
ATOM 1446 C CA . GLN A 1 186 ? 45.923 -7.465 -103.562 1.00 89.44 186 GLN A CA 1
ATOM 1447 C C . GLN A 1 186 ? 45.541 -8.904 -103.921 1.00 89.44 186 GLN A C 1
ATOM 1449 O O . GLN A 1 186 ? 46.195 -9.526 -104.752 1.00 89.44 186 GLN A O 1
ATOM 1454 N N . GLY A 1 187 ? 44.467 -9.436 -103.329 1.00 89.81 187 GLY A N 1
ATOM 1455 C CA . GLY A 1 187 ? 43.915 -10.741 -103.684 1.00 89.81 187 GLY A CA 1
ATOM 1456 C C . GLY A 1 187 ? 43.453 -10.791 -105.141 1.00 89.81 187 GLY A C 1
ATOM 1457 O O . GLY A 1 187 ? 43.792 -11.735 -105.854 1.00 89.81 187 GLY A O 1
ATOM 1458 N N . GLN A 1 188 ? 42.754 -9.752 -105.608 1.00 89.25 188 GLN A N 1
ATOM 1459 C CA . GLN A 1 188 ? 42.349 -9.616 -107.012 1.00 89.25 188 GLN A CA 1
ATOM 1460 C C . GLN A 1 188 ? 43.560 -9.540 -107.956 1.00 89.25 188 GLN A C 1
ATOM 1462 O O . GLN A 1 188 ? 43.585 -10.215 -108.987 1.00 89.25 188 GLN A O 1
ATOM 1467 N N . GLU A 1 189 ? 44.586 -8.766 -107.595 1.00 86.88 189 GLU A N 1
ATOM 1468 C CA . GLU A 1 189 ? 45.824 -8.637 -108.371 1.00 86.88 189 GLU A CA 1
ATOM 1469 C C . GLU A 1 189 ? 46.619 -9.955 -108.415 1.00 86.88 189 GLU A C 1
ATOM 1471 O O . GLU A 1 189 ? 47.045 -10.398 -109.483 1.00 86.88 189 GLU A O 1
ATOM 1476 N N . ALA A 1 190 ? 46.751 -10.649 -107.282 1.00 85.56 190 ALA A N 1
ATOM 1477 C CA . ALA A 1 190 ? 47.393 -11.958 -107.201 1.00 85.56 190 ALA A CA 1
ATOM 1478 C C . ALA A 1 190 ? 46.640 -13.020 -108.018 1.00 85.56 190 ALA A C 1
ATOM 1480 O O . ALA A 1 190 ? 47.264 -13.851 -108.683 1.00 85.56 190 ALA A O 1
ATOM 1481 N N . GLU A 1 191 ? 45.304 -12.995 -108.017 1.00 86.75 191 GLU A N 1
ATOM 1482 C CA . GLU A 1 191 ? 44.495 -13.884 -108.851 1.00 86.75 191 GLU A CA 1
ATOM 1483 C C . GLU A 1 191 ? 44.701 -13.594 -110.346 1.00 86.75 191 GLU A C 1
ATOM 1485 O O . GLU A 1 191 ? 44.841 -14.528 -111.144 1.00 86.75 191 GLU A O 1
ATOM 1490 N N . ALA A 1 192 ? 44.791 -12.317 -110.730 1.00 85.69 192 ALA A N 1
ATOM 1491 C CA . ALA A 1 192 ? 45.119 -11.915 -112.095 1.00 85.69 192 ALA A CA 1
ATOM 1492 C C . ALA A 1 192 ? 46.515 -12.416 -112.513 1.00 85.69 192 ALA A C 1
ATOM 1494 O O . ALA A 1 192 ? 46.652 -13.075 -113.547 1.00 85.69 192 ALA A O 1
ATOM 1495 N N . LEU A 1 193 ? 47.541 -12.209 -111.680 1.00 85.06 193 LEU A N 1
ATOM 1496 C CA . LEU A 1 193 ? 48.903 -12.706 -111.922 1.00 85.06 193 LEU A CA 1
ATOM 1497 C C . LEU A 1 193 ? 48.971 -14.237 -111.981 1.00 85.06 193 LEU A C 1
ATOM 1499 O O . LEU A 1 193 ? 49.721 -14.801 -112.785 1.00 85.06 193 LEU A O 1
ATOM 1503 N N . ARG A 1 194 ? 48.169 -14.937 -111.171 1.00 83.94 194 ARG A N 1
ATOM 1504 C CA . ARG A 1 194 ? 48.059 -16.400 -111.213 1.00 83.94 194 ARG A CA 1
ATOM 1505 C C . ARG A 1 194 ? 47.465 -16.875 -112.536 1.00 83.94 194 ARG A C 1
ATOM 1507 O O . ARG A 1 194 ? 47.990 -17.830 -113.106 1.00 83.94 194 ARG A O 1
ATOM 1514 N N . LYS A 1 195 ? 46.423 -16.212 -113.055 1.00 84.88 195 LYS A N 1
ATOM 1515 C CA . LYS A 1 195 ? 45.854 -16.510 -114.384 1.00 84.88 195 LYS A CA 1
ATOM 1516 C C . LYS A 1 195 ? 46.908 -16.342 -115.483 1.00 84.88 195 LYS A C 1
ATOM 1518 O O . LYS A 1 195 ? 47.111 -17.279 -116.255 1.00 84.88 195 LYS A O 1
ATOM 1523 N N . VAL A 1 196 ? 47.658 -15.236 -115.464 1.00 82.69 196 VAL A N 1
ATOM 1524 C CA . VAL A 1 196 ? 48.770 -14.982 -116.400 1.00 82.69 196 VAL A CA 1
ATOM 1525 C C . VAL A 1 196 ? 49.859 -16.054 -116.284 1.00 82.69 196 VAL A C 1
ATOM 1527 O O . VAL A 1 196 ? 50.312 -16.594 -117.289 1.00 82.69 196 VAL A O 1
ATOM 1530 N N . SER A 1 197 ? 50.263 -16.424 -115.069 1.00 75.81 197 SER A N 1
ATOM 1531 C CA . SER A 1 197 ? 51.297 -17.445 -114.845 1.00 75.81 197 SER A CA 1
ATOM 1532 C C . SER A 1 197 ? 50.856 -18.831 -115.320 1.00 75.81 197 SER A C 1
ATOM 1534 O O . SER A 1 197 ? 51.648 -19.562 -115.914 1.00 75.81 197 SER A O 1
ATOM 1536 N N . VAL A 1 198 ? 49.584 -19.191 -115.113 1.00 80.19 198 VAL A N 1
ATOM 1537 C CA . VAL A 1 198 ? 48.993 -20.426 -115.652 1.00 80.19 198 VAL A CA 1
ATOM 1538 C C . VAL A 1 198 ? 48.971 -20.393 -117.181 1.00 80.19 198 VAL A C 1
ATOM 1540 O O . VAL A 1 198 ? 49.289 -21.401 -117.809 1.00 80.19 198 VAL A O 1
ATOM 1543 N N . GLU A 1 199 ? 48.649 -19.259 -117.804 1.00 78.62 199 GLU A N 1
ATOM 1544 C CA . GLU A 1 199 ? 48.734 -19.103 -119.262 1.00 78.62 199 GLU A CA 1
ATOM 1545 C C . GLU A 1 199 ? 50.167 -19.226 -119.784 1.00 78.62 199 GLU A C 1
ATOM 1547 O O . GLU A 1 199 ? 50.402 -19.939 -120.760 1.00 78.62 199 GLU A O 1
ATOM 1552 N N . VAL A 1 200 ? 51.142 -18.600 -119.123 1.00 77.12 200 VAL A N 1
ATOM 1553 C CA . VAL A 1 200 ? 52.567 -18.716 -119.470 1.00 77.12 200 VAL A CA 1
ATOM 1554 C C . VAL A 1 200 ? 53.053 -20.158 -119.309 1.00 77.12 200 VAL A C 1
ATOM 1556 O O . VAL A 1 200 ? 53.730 -20.678 -120.195 1.00 77.12 200 VAL A O 1
ATOM 1559 N N . ALA A 1 201 ? 52.667 -20.848 -118.233 1.00 72.50 201 ALA A N 1
ATOM 1560 C CA . ALA A 1 201 ? 52.995 -22.256 -118.023 1.00 72.50 201 ALA A CA 1
ATOM 1561 C C . ALA A 1 201 ? 52.358 -23.159 -119.091 1.00 72.50 201 ALA A C 1
ATOM 1563 O O . ALA A 1 201 ? 53.035 -24.046 -119.609 1.00 72.50 201 ALA A O 1
ATOM 1564 N N . LYS A 1 202 ? 51.100 -22.907 -119.486 1.00 75.06 202 LYS A N 1
ATOM 1565 C CA . LYS A 1 202 ? 50.445 -23.596 -120.614 1.00 75.06 202 LYS A CA 1
ATOM 1566 C C . LYS A 1 202 ? 51.207 -23.376 -121.922 1.00 75.06 202 LYS A C 1
ATOM 1568 O O . LYS A 1 202 ? 51.474 -24.345 -122.630 1.00 75.06 202 LYS A O 1
ATOM 1573 N N . ARG A 1 203 ? 51.618 -22.136 -122.216 1.00 72.31 203 ARG A N 1
ATOM 1574 C CA . ARG A 1 203 ? 52.437 -21.806 -123.398 1.00 72.31 203 ARG A CA 1
ATOM 1575 C C . ARG A 1 203 ? 53.779 -22.539 -123.378 1.00 72.31 203 ARG A C 1
ATOM 1577 O O . ARG A 1 203 ? 54.161 -23.102 -124.397 1.00 72.31 203 ARG A O 1
ATOM 1584 N N . ARG A 1 204 ? 54.444 -22.599 -122.219 1.00 65.81 204 ARG A N 1
ATOM 1585 C CA . ARG A 1 204 ? 55.738 -23.276 -122.021 1.00 65.81 204 ARG A CA 1
ATOM 1586 C C . ARG A 1 204 ? 55.638 -24.806 -122.123 1.00 65.81 204 ARG A C 1
ATOM 1588 O O . ARG A 1 204 ? 56.516 -25.443 -122.693 1.00 65.81 204 ARG A O 1
ATOM 1595 N N . ASN A 1 205 ? 54.552 -25.402 -121.625 1.00 63.22 205 ASN A N 1
ATOM 1596 C CA . ASN A 1 205 ? 54.279 -26.838 -121.774 1.00 63.22 205 ASN A CA 1
ATOM 1597 C C . ASN A 1 205 ? 53.959 -27.207 -123.234 1.00 63.22 205 ASN A C 1
ATOM 1599 O O . ASN A 1 205 ? 54.348 -28.271 -123.703 1.00 63.22 205 ASN A O 1
ATOM 1603 N N . HIS A 1 206 ? 53.306 -26.307 -123.977 1.00 60.69 206 HIS A N 1
ATOM 1604 C CA . HIS A 1 206 ? 53.092 -26.472 -125.414 1.00 60.69 206 HIS A CA 1
ATOM 1605 C C . HIS A 1 206 ? 54.413 -26.417 -126.199 1.00 60.69 206 HIS A C 1
ATOM 1607 O O . HIS A 1 206 ? 54.610 -27.225 -127.096 1.00 60.69 206 HIS A O 1
ATOM 1613 N N . THR A 1 207 ? 55.356 -25.550 -125.810 1.00 59.16 207 THR A N 1
ATOM 1614 C CA . THR A 1 207 ? 56.690 -25.481 -126.440 1.00 59.16 207 THR A CA 1
ATOM 1615 C C . THR A 1 207 ? 57.540 -26.722 -126.160 1.00 59.16 207 THR A C 1
ATOM 1617 O O . THR A 1 207 ? 58.233 -27.189 -127.052 1.00 59.16 207 THR A O 1
ATOM 1620 N N . LEU A 1 208 ? 57.459 -27.295 -124.953 1.00 56.78 208 LEU A N 1
ATOM 1621 C CA . LEU A 1 208 ? 58.194 -28.516 -124.585 1.00 56.78 208 LEU A CA 1
ATOM 1622 C C . LEU A 1 208 ? 57.592 -29.809 -125.159 1.00 56.78 208 LEU A C 1
ATOM 1624 O O . LEU A 1 208 ? 58.294 -30.805 -125.245 1.00 56.78 208 LEU A O 1
ATOM 1628 N N . ARG A 1 209 ? 56.315 -29.814 -125.562 1.00 54.59 209 ARG A N 1
ATOM 1629 C CA . ARG A 1 209 ? 55.694 -30.937 -126.296 1.00 54.59 209 ARG A CA 1
ATOM 1630 C C . ARG A 1 209 ? 56.001 -30.928 -127.801 1.00 54.59 209 ARG A C 1
ATOM 1632 O O . ARG A 1 209 ? 55.610 -31.862 -128.492 1.00 54.59 209 ARG A O 1
ATOM 1639 N N . HIS A 1 210 ? 56.665 -29.881 -128.292 1.00 53.59 210 HIS A N 1
ATOM 1640 C CA . HIS A 1 210 ? 57.072 -29.708 -129.690 1.00 53.59 210 HIS A CA 1
ATOM 1641 C C . HIS A 1 210 ? 58.603 -29.666 -129.877 1.00 53.59 210 HIS A C 1
ATOM 1643 O O . HIS A 1 210 ? 59.069 -29.248 -130.936 1.00 53.59 210 HIS A O 1
ATOM 1649 N N . ALA A 1 211 ? 59.366 -30.104 -128.871 1.00 46.88 211 ALA A N 1
ATOM 1650 C CA . ALA A 1 211 ? 60.795 -30.410 -128.961 1.00 46.88 211 ALA A CA 1
ATOM 1651 C C . ALA A 1 211 ? 60.985 -31.928 -128.859 1.00 46.88 211 ALA A C 1
ATOM 1653 O O . ALA A 1 211 ? 61.863 -32.451 -129.576 1.00 46.88 211 ALA A O 1
#

Organism: Petromyzon marinus (NCBI:txid7757)

InterPro domains:
  IPR039139 Coiled-coil domain-containing protein 170-like [PTHR18863] (1-206)

Sequence (211 aa):
QLRELRGRLAAKESATQELRAELESHRENGARHASLIQSLRERLRDTEEASGALSSARARYDAGMQAAQEDARDMQARIAELEERLRLHLAEREQAEQRAVTMDKRLEDAVDKLSRGLNVDTRAEDYPVDLLASRMNACECVLQRAKIASLEGALASQEVEAKASRETIMRLVSEVGREQKVASSQGQEAEALRKVSVEVAKRRNHTLRHA

Secondary structure (DSSP, 8-state):
-HHHHHHHHHHHHHHHHHHHHHHHHHHHHHHHHHHHHHHHHHHHHHHHHHHHHHHHHHHHHHHHHHHHHHHHHHHHHHHHHHHHHHHHHHHHHHHHHHHHHHHHHHHHHHHHHHHHHHT---TT-S-HHHHHHHHHHHHHHHHHHHHHHHHHHHHHHHHHHHHHHHHHHHHHHHHHHHHHHHHHHHHHHHHHHHHHHHHHHHHHHHHHTT-

Foldseek 3Di:
DVVVVVVVVVVVVVVVVVVVVVVVVVVVVVVVVVVVVVVVVVVVVVVVVVVVVVVVVVVVVVVVVVVVVVVVVVVVVVVVVVVVVVVVVVVVVVVVVVVVVVVVVVVVVVLVVLCVVLVHDQPPPPCSPVVSVVSVVVVVVVVVVVVVVVVVVVVVVVVVVVVVVVVVVVVVVVVVVVVVVVVVVVVVVVVVVVVVVVVVVVVVVVVVVVD